Protein AF-A0A8T4BUC0-F1 (afdb_monomer)

Secondary structure (DSSP, 8-state):
-----HHHHHHHHHHHHHS---HHHHHHHHHHHHHHHHHH-HHHHHHHHHHHHHHHH---HHHHHHHHHHHHHHHHHHTTSS------EEE-HHHHHHHTTS-HHHHHHHHHHHHHHHHHSS-TT-EEETTEEEEE-SSTT-EEEEEEETTEEEEEEEESS--HHHHHHHHHHTT--HHHHHHHTSS---EE---

Nearest PDB structures (foldseek):
  8phb-assembly1_A  TM=6.136E-01  e=4.366E-02  Allochromatium vinosum
  8phb-assembly1_B  TM=5.950E-01  e=6.831E-02  Allochromatium vinosum
  8c26-assembly1_A  TM=6.747E-01  e=1.337E-01  Mycobacterium tuberculosis H37Rv
  8phj-assembly1_Y  TM=6.065E-01  e=1.414E-01  Allochromatium vinosum
  6xrw-assembly2_C  TM=5.491E-01  e=4.843E-01  Pseudomonas aeruginosa

Sequence (195 aa):
MGELTYEKALENLNNIINSNYPLTVIKTMLQKISNIFHKEDRNIGNKYNEVLAFAYNTQDTEKIKNKIKYFLVVCDEIKGKLKIKKYNAKVSSIFMNKFLNLDPNDIKKFQEIAKRIHESDIGYGTETIGQFFVSPMGGKDERLVWYKEENTHYFCDLFPHHDKDYREFLRQARKIKRKDYINWCSSEKFALLNL

Mean predicted aligned error: 13.68 Å

Structure (mmCIF, N/CA/C/O backbone):
data_AF-A0A8T4BUC0-F1
#
_entry.id   AF-A0A8T4BUC0-F1
#
loop_
_atom_site.group_PDB
_atom_site.id
_atom_site.type_symbol
_atom_site.label_atom_id
_atom_site.label_alt_id
_atom_site.label_comp_id
_atom_site.label_asym_id
_atom_site.label_entity_id
_atom_site.label_seq_id
_atom_site.pdbx_PDB_ins_code
_atom_site.Cartn_x
_atom_site.Cartn_y
_atom_site.Cartn_z
_atom_site.occupancy
_atom_site.B_iso_or_equiv
_atom_site.auth_seq_id
_atom_site.auth_comp_id
_atom_site.auth_asym_id
_atom_site.auth_atom_id
_atom_site.pdbx_PDB_model_num
ATOM 1 N N . MET A 1 1 ? -22.124 1.946 30.342 1.00 41.62 1 MET A N 1
ATOM 2 C CA . MET A 1 1 ? -21.020 1.500 29.462 1.00 41.62 1 MET A CA 1
ATOM 3 C C . MET A 1 1 ? -20.866 2.552 28.383 1.00 41.62 1 MET A C 1
ATOM 5 O O . MET A 1 1 ? -21.859 2.855 27.742 1.00 41.62 1 MET A O 1
ATOM 9 N N . GLY A 1 2 ? -19.699 3.190 28.267 1.00 52.84 2 GLY A N 1
ATOM 10 C CA . GLY A 1 2 ? -19.495 4.247 27.270 1.00 52.84 2 GLY A CA 1
ATOM 11 C C . GLY A 1 2 ? -19.527 3.672 25.855 1.00 52.84 2 GLY A C 1
ATOM 12 O O . GLY A 1 2 ? -18.940 2.618 25.616 1.00 52.84 2 GLY A O 1
ATOM 13 N N . GLU A 1 3 ? -20.219 4.347 24.942 1.00 66.12 3 GLU A N 1
ATOM 14 C CA . GLU A 1 3 ? -20.284 3.960 23.535 1.00 66.12 3 GLU A CA 1
ATOM 15 C C . GLU A 1 3 ? -18.872 4.004 22.921 1.00 66.12 3 GLU A C 1
ATOM 17 O O . GLU A 1 3 ? -18.084 4.926 23.173 1.00 66.12 3 GLU A O 1
ATOM 22 N N . LEU A 1 4 ? -18.502 2.948 22.196 1.00 78.12 4 LEU A N 1
ATOM 23 C CA . LEU A 1 4 ? -17.184 2.830 21.581 1.00 78.12 4 LEU A CA 1
ATOM 24 C C . LEU A 1 4 ? -17.205 3.626 20.265 1.00 78.12 4 LEU A C 1
ATOM 26 O O . LEU A 1 4 ? -17.927 3.263 19.341 1.00 78.12 4 LEU A O 1
ATOM 30 N N . THR A 1 5 ? -16.462 4.734 20.211 1.00 89.88 5 THR A N 1
ATOM 31 C CA . THR A 1 5 ? -16.444 5.666 19.070 1.00 89.88 5 THR A CA 1
ATOM 32 C C . THR A 1 5 ? -15.441 5.246 17.993 1.00 89.88 5 THR A C 1
ATOM 34 O O . THR A 1 5 ? -14.566 4.409 18.236 1.00 89.88 5 THR A O 1
ATOM 37 N N . TYR A 1 6 ? -15.537 5.858 16.809 1.00 88.31 6 TYR A N 1
ATOM 38 C CA . TYR A 1 6 ? -14.591 5.666 15.707 1.00 88.31 6 TYR A CA 1
ATOM 39 C C . TYR A 1 6 ? -13.144 5.987 16.111 1.00 88.31 6 TYR A C 1
ATOM 41 O O . TYR A 1 6 ? -12.238 5.192 15.870 1.00 88.31 6 TYR A O 1
ATOM 49 N N . GLU A 1 7 ? -12.921 7.087 16.826 1.00 87.88 7 GLU A N 1
ATOM 50 C CA . GLU A 1 7 ? -11.597 7.495 17.306 1.00 87.88 7 GLU A CA 1
ATOM 51 C C . GLU A 1 7 ? -11.004 6.463 18.271 1.00 87.88 7 GLU A C 1
ATOM 53 O O . GLU A 1 7 ? -9.842 6.084 18.134 1.00 87.88 7 GLU A O 1
ATOM 58 N N . LYS A 1 8 ? -11.818 5.932 19.193 1.00 90.12 8 LYS A N 1
ATOM 59 C CA . LYS A 1 8 ? -11.394 4.861 20.108 1.00 90.12 8 LYS A CA 1
ATOM 60 C C . LYS A 1 8 ? -11.099 3.557 19.366 1.00 90.12 8 LYS A C 1
ATOM 62 O O . LYS A 1 8 ? -10.232 2.792 19.782 1.00 90.12 8 LYS A O 1
ATOM 67 N N . ALA A 1 9 ? -11.804 3.275 18.270 1.00 92.56 9 ALA A N 1
ATOM 68 C CA . ALA A 1 9 ? -11.502 2.125 17.421 1.00 92.56 9 ALA A CA 1
ATOM 69 C C . ALA A 1 9 ? -10.139 2.279 16.725 1.00 92.56 9 ALA A C 1
ATOM 71 O O . ALA A 1 9 ? -9.356 1.329 16.720 1.00 92.56 9 ALA A O 1
ATOM 72 N N . LEU A 1 10 ? -9.820 3.469 16.204 1.00 89.44 10 LEU A N 1
ATOM 73 C CA . LEU A 1 10 ? -8.500 3.767 15.632 1.00 89.44 10 LEU A CA 1
ATOM 74 C C . LEU A 1 10 ? -7.383 3.689 16.682 1.00 89.44 10 LEU A C 1
ATOM 76 O O . LEU A 1 10 ? -6.319 3.130 16.415 1.00 89.44 10 LEU A O 1
ATOM 80 N N . GLU A 1 11 ? -7.620 4.195 17.891 1.00 89.88 11 GLU A N 1
ATOM 81 C CA . GLU A 1 11 ? -6.682 4.077 19.012 1.00 89.88 11 GLU A CA 1
ATOM 82 C C . GLU A 1 11 ? -6.414 2.607 19.369 1.00 89.88 11 GLU A C 1
ATOM 84 O O . GLU A 1 11 ? -5.261 2.197 19.493 1.00 89.88 11 GLU A O 1
ATOM 89 N N . ASN A 1 12 ? -7.458 1.773 19.428 1.00 92.12 12 ASN A N 1
ATOM 90 C CA . ASN A 1 12 ? -7.309 0.334 19.651 1.00 92.12 12 ASN A CA 1
ATOM 91 C C . ASN A 1 12 ? -6.455 -0.345 18.572 1.00 92.12 12 ASN A C 1
ATOM 93 O O . ASN A 1 12 ? -5.647 -1.216 18.896 1.00 92.12 12 ASN A O 1
ATOM 97 N N . LEU A 1 13 ? -6.596 0.052 17.304 1.00 93.44 13 LEU A N 1
ATOM 98 C CA . LEU A 1 13 ? -5.746 -0.451 16.222 1.00 93.44 13 LEU A CA 1
ATOM 99 C C . LEU A 1 13 ? -4.280 -0.035 16.397 1.00 93.44 13 LEU A C 1
ATOM 101 O O . LEU A 1 13 ? -3.390 -0.873 16.250 1.00 93.44 13 LEU A O 1
ATOM 105 N N . ASN A 1 14 ? -4.020 1.218 16.773 1.00 86.38 14 ASN A N 1
ATOM 106 C CA . ASN A 1 14 ? -2.668 1.687 17.090 1.00 86.38 14 ASN A CA 1
ATOM 107 C C . ASN A 1 14 ? -2.065 0.945 18.293 1.00 86.38 14 ASN A C 1
ATOM 109 O O . ASN A 1 14 ? -0.895 0.565 18.263 1.00 86.38 14 ASN A O 1
ATOM 113 N N . ASN A 1 15 ? -2.867 0.655 19.318 1.00 91.69 15 ASN A N 1
ATOM 114 C CA . ASN A 1 15 ? -2.433 -0.140 20.466 1.00 91.69 15 ASN A CA 1
ATOM 115 C C . ASN A 1 15 ? -2.047 -1.564 20.053 1.00 91.69 15 ASN A C 1
ATOM 117 O O . ASN A 1 15 ? -1.033 -2.076 20.525 1.00 91.69 15 ASN A O 1
ATOM 121 N N . ILE A 1 16 ? -2.799 -2.189 19.138 1.00 93.75 16 ILE A N 1
ATOM 122 C CA . ILE A 1 16 ? -2.442 -3.501 18.575 1.00 93.75 16 ILE A CA 1
ATOM 123 C C . ILE A 1 16 ? -1.097 -3.437 17.846 1.00 93.75 16 ILE A C 1
ATOM 125 O O . ILE A 1 16 ? -0.268 -4.324 18.036 1.00 93.75 16 ILE A O 1
ATOM 129 N N . ILE A 1 17 ? -0.869 -2.404 17.030 1.00 87.56 17 ILE A N 1
ATOM 130 C CA . ILE A 1 17 ? 0.385 -2.236 16.283 1.00 87.56 17 ILE A CA 1
ATOM 131 C C . ILE A 1 17 ? 1.584 -2.145 17.239 1.00 87.56 17 ILE A C 1
ATOM 133 O O . ILE A 1 17 ? 2.582 -2.844 17.046 1.00 87.56 17 ILE A O 1
ATOM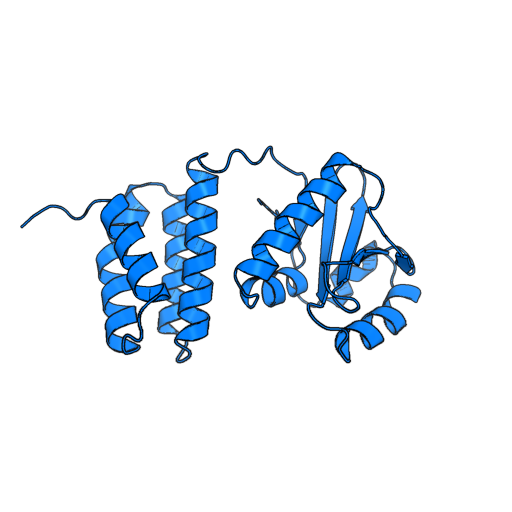 137 N N . ASN A 1 18 ? 1.465 -1.330 18.287 1.00 86.19 18 ASN A N 1
ATOM 138 C CA . ASN A 1 18 ? 2.586 -0.965 19.155 1.00 86.19 18 ASN A CA 1
ATOM 139 C C . ASN A 1 18 ? 2.810 -1.917 20.342 1.00 86.19 18 ASN A C 1
ATOM 141 O O . ASN A 1 18 ? 3.807 -1.786 21.046 1.00 86.19 18 ASN A O 1
ATOM 145 N N . SER A 1 19 ? 1.915 -2.882 20.568 1.00 89.94 19 SER A N 1
ATOM 146 C CA . SER A 1 19 ? 1.984 -3.795 21.718 1.00 89.94 19 SER A CA 1
ATOM 147 C C . SER A 1 19 ? 2.332 -5.226 21.312 1.00 89.94 19 SER A C 1
ATOM 149 O O . SER A 1 19 ? 2.084 -5.660 20.186 1.00 89.94 19 SER A O 1
ATOM 151 N N . ASN A 1 20 ? 2.845 -6.013 22.257 1.00 92.06 20 ASN A N 1
ATOM 152 C CA . ASN A 1 20 ? 3.099 -7.448 22.080 1.00 92.06 20 ASN A CA 1
ATOM 153 C C . ASN A 1 20 ? 1.934 -8.287 22.613 1.00 92.06 20 ASN A C 1
ATOM 155 O O . ASN A 1 20 ? 2.092 -9.113 23.510 1.00 92.06 20 ASN A O 1
ATOM 159 N N . TYR A 1 21 ? 0.737 -8.046 22.078 1.00 92.88 21 TYR A N 1
ATOM 160 C CA . TYR A 1 21 ? -0.433 -8.827 22.460 1.00 92.88 21 TYR A CA 1
ATOM 161 C C . TYR A 1 21 ? -0.381 -10.249 21.883 1.00 92.88 21 TYR A C 1
ATOM 163 O O . TYR A 1 21 ? 0.023 -10.432 20.731 1.00 92.88 21 TYR A O 1
ATOM 171 N N . PRO A 1 22 ? -0.863 -11.259 22.631 1.00 94.62 22 PRO A N 1
ATOM 172 C CA . PRO A 1 22 ? -1.103 -12.587 22.081 1.00 94.62 22 PRO A CA 1
ATOM 173 C C . PRO A 1 22 ? -2.073 -12.540 20.893 1.00 94.62 22 PR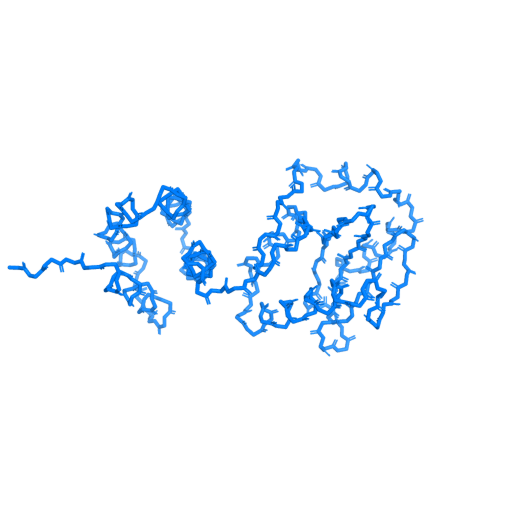O A C 1
ATOM 175 O O . PRO A 1 22 ? -3.015 -11.744 20.878 1.00 94.62 22 PRO A O 1
ATOM 178 N N . LEU A 1 23 ? -1.905 -13.447 19.927 1.00 92.44 23 LEU A N 1
ATOM 179 C CA . LEU A 1 23 ? -2.744 -13.518 18.722 1.00 92.44 23 LEU A CA 1
ATOM 180 C C . LEU A 1 23 ? -4.248 -13.591 19.038 1.00 92.44 23 LEU A C 1
ATOM 182 O O . LEU A 1 23 ? -5.064 -12.960 18.367 1.00 92.44 23 LEU A O 1
ATOM 186 N N . THR A 1 24 ? -4.624 -14.336 20.077 1.00 94.81 24 THR A N 1
ATOM 187 C CA . THR A 1 24 ? -6.014 -14.462 20.543 1.00 94.81 24 THR A CA 1
ATOM 188 C C . THR A 1 24 ? -6.587 -13.128 21.022 1.00 94.81 24 THR A C 1
ATOM 190 O O . THR A 1 24 ? -7.738 -12.800 20.719 1.00 94.81 24 THR A O 1
ATOM 193 N N . VAL A 1 25 ? -5.775 -12.326 21.713 1.00 95.50 25 VAL A N 1
ATOM 194 C CA . VAL A 1 25 ? -6.142 -10.984 22.177 1.00 95.50 25 VAL A CA 1
ATOM 195 C C . VAL A 1 25 ? -6.310 -10.049 20.984 1.00 95.50 25 VAL A C 1
ATOM 197 O O . VAL A 1 25 ? -7.338 -9.383 20.889 1.00 95.50 25 VAL A O 1
ATOM 200 N N . ILE A 1 26 ? -5.377 -10.074 20.026 1.00 94.56 26 ILE A N 1
ATOM 201 C CA . ILE A 1 26 ? -5.461 -9.277 18.792 1.00 94.56 26 ILE A CA 1
ATOM 202 C C . ILE A 1 26 ? -6.762 -9.579 18.037 1.00 94.56 26 ILE A C 1
ATOM 204 O O . ILE A 1 26 ? -7.528 -8.662 17.748 1.00 94.56 26 ILE A O 1
ATOM 208 N N . LYS A 1 27 ? -7.060 -10.860 17.774 1.00 95.00 27 LYS A N 1
ATOM 209 C CA . LYS A 1 27 ? -8.294 -11.282 17.080 1.00 95.00 27 LYS A CA 1
ATOM 210 C C . LYS A 1 27 ? -9.549 -10.804 17.811 1.00 95.00 27 LYS A C 1
ATOM 212 O O . LYS A 1 27 ? -10.465 -10.273 17.189 1.00 95.00 27 LYS A O 1
ATOM 217 N N . THR A 1 28 ? -9.563 -10.926 19.137 1.00 95.75 28 THR A N 1
ATOM 218 C CA . THR A 1 28 ? -10.683 -10.464 19.969 1.00 95.75 28 THR A CA 1
ATOM 219 C C . THR A 1 28 ? -10.868 -8.949 19.883 1.00 95.75 28 THR A C 1
ATOM 221 O O . THR A 1 28 ? -11.995 -8.471 19.768 1.00 95.75 28 THR A O 1
ATOM 224 N N . MET A 1 29 ? -9.777 -8.181 19.933 1.00 95.19 29 MET A N 1
ATOM 225 C CA . MET A 1 29 ? -9.826 -6.722 19.820 1.00 95.19 29 MET A CA 1
ATOM 226 C C . MET A 1 29 ? -10.323 -6.279 18.443 1.00 95.19 29 MET A C 1
ATOM 228 O O . MET A 1 29 ? -11.185 -5.406 18.377 1.00 95.19 29 MET A O 1
ATOM 232 N N . LEU A 1 30 ? -9.850 -6.915 17.366 1.00 95.94 30 LEU A N 1
ATOM 233 C CA . LEU A 1 30 ? -10.321 -6.637 16.008 1.00 95.94 30 LEU A CA 1
ATOM 234 C C . LEU A 1 30 ? -11.825 -6.924 15.866 1.00 95.94 30 LEU A C 1
ATOM 236 O O . LEU A 1 30 ? -12.592 -6.084 15.398 1.00 95.94 30 LEU A O 1
ATOM 240 N N . GLN A 1 31 ? -12.289 -8.075 16.355 1.00 94.75 31 GLN A N 1
ATOM 241 C CA . GLN A 1 31 ? -13.707 -8.418 16.274 1.00 94.75 31 GLN A CA 1
ATOM 242 C C . GLN A 1 31 ? -14.594 -7.412 17.028 1.00 94.75 31 GLN A C 1
ATOM 244 O O . GLN A 1 31 ? -15.653 -7.027 16.533 1.00 94.75 31 GLN A O 1
ATOM 249 N N . LYS A 1 32 ? -14.156 -6.946 18.207 1.00 93.56 32 LYS A N 1
ATOM 250 C CA . LYS A 1 32 ? -14.916 -5.994 19.039 1.00 93.56 32 LYS A CA 1
ATOM 251 C C . LYS A 1 32 ? -15.164 -4.648 18.360 1.00 93.56 32 LYS A C 1
ATOM 253 O O . LYS A 1 32 ? -16.182 -4.021 18.640 1.00 93.56 32 LYS A O 1
ATOM 258 N N . ILE A 1 33 ? -14.259 -4.201 17.491 1.00 93.44 33 ILE A N 1
ATOM 259 C CA . ILE A 1 33 ? -14.346 -2.884 16.841 1.00 93.44 33 ILE A CA 1
ATOM 260 C C . ILE A 1 33 ? -14.910 -2.943 15.413 1.00 93.44 33 ILE A C 1
ATOM 262 O O . ILE A 1 33 ? -15.153 -1.900 14.814 1.00 93.44 33 ILE A O 1
ATOM 266 N N . SER A 1 34 ? -15.186 -4.140 14.882 1.00 92.25 34 SER A N 1
ATOM 267 C CA . SER A 1 34 ? -15.701 -4.356 13.519 1.00 92.25 34 SER A CA 1
ATOM 268 C C . SER A 1 34 ? -16.939 -3.522 13.190 1.00 92.25 34 SER A C 1
ATOM 270 O O . SER A 1 34 ? -16.959 -2.792 12.198 1.00 92.25 34 SER A O 1
ATOM 272 N N . ASN A 1 35 ? -17.946 -3.556 14.065 1.00 89.25 35 ASN A N 1
ATOM 273 C CA . ASN A 1 35 ? -19.214 -2.862 13.839 1.00 89.25 35 ASN A CA 1
ATOM 274 C C . ASN A 1 35 ? -19.069 -1.335 13.741 1.00 89.25 35 ASN A C 1
ATOM 276 O O . ASN A 1 35 ? -19.957 -0.685 13.197 1.00 89.25 35 ASN A O 1
ATOM 280 N N . ILE A 1 36 ? -17.980 -0.759 14.257 1.00 93.00 36 ILE A N 1
ATOM 281 C CA . ILE A 1 36 ? -17.731 0.684 14.190 1.00 93.00 36 ILE A CA 1
ATOM 282 C C . ILE A 1 36 ? -17.335 1.075 12.767 1.00 93.00 36 ILE A C 1
ATOM 284 O O . ILE A 1 36 ? -17.944 1.964 12.179 1.00 93.00 36 ILE A O 1
ATOM 288 N N . PHE A 1 37 ? -16.385 0.353 12.170 1.00 91.12 37 PHE A N 1
ATOM 289 C CA . PHE A 1 37 ? -15.911 0.628 10.812 1.00 91.12 37 PHE A CA 1
ATOM 290 C C . PHE A 1 37 ? -16.994 0.416 9.748 1.00 91.12 37 PHE A C 1
ATOM 292 O O . PHE A 1 37 ? -17.034 1.153 8.767 1.00 91.12 37 PHE A O 1
ATOM 299 N N . HIS A 1 38 ? -17.912 -0.534 9.958 1.00 86.44 38 HIS A N 1
ATOM 300 C CA . HIS A 1 38 ? -19.059 -0.737 9.065 1.00 86.44 38 HIS A CA 1
ATOM 301 C C . HIS A 1 38 ? -20.093 0.387 9.105 1.00 86.44 38 HIS A C 1
ATOM 303 O O . HIS A 1 38 ? -20.762 0.623 8.101 1.00 86.44 38 HIS A O 1
ATOM 309 N N . LYS A 1 39 ? -20.244 1.056 10.253 1.00 87.88 39 LYS A N 1
ATOM 310 C CA . LYS A 1 39 ? -21.178 2.176 10.411 1.00 87.88 39 LYS A CA 1
ATOM 311 C C . LYS A 1 39 ? -20.608 3.491 9.885 1.00 87.88 39 LYS A C 1
ATOM 313 O O . LYS A 1 39 ? -21.382 4.353 9.490 1.00 87.88 39 LYS A O 1
ATOM 318 N N . GLU A 1 40 ? -19.284 3.634 9.884 1.00 84.69 40 GLU A N 1
ATOM 319 C CA . GLU A 1 40 ? -18.615 4.888 9.536 1.00 84.69 40 GLU A CA 1
ATOM 320 C C . GLU A 1 40 ? -18.662 5.210 8.034 1.00 84.69 40 GLU A C 1
ATOM 322 O O . GLU A 1 40 ? -18.979 6.331 7.641 1.00 84.69 40 GLU A O 1
ATOM 327 N N . ASP A 1 41 ? -18.280 4.248 7.194 1.00 86.25 41 ASP A N 1
ATOM 328 C CA . ASP A 1 41 ? -18.255 4.375 5.736 1.00 86.25 41 ASP A CA 1
ATOM 329 C C . ASP A 1 41 ? -18.208 2.975 5.109 1.00 86.25 41 ASP A C 1
ATOM 331 O O . ASP A 1 41 ? -17.507 2.080 5.590 1.00 86.25 41 ASP A O 1
ATOM 335 N N . ARG A 1 42 ? -18.938 2.767 4.007 1.00 80.88 42 ARG A N 1
ATOM 336 C CA . ARG A 1 42 ? -19.038 1.451 3.358 1.00 80.88 42 ARG A CA 1
ATOM 337 C C . ARG A 1 42 ? -17.686 0.937 2.854 1.00 80.88 42 ARG A C 1
ATOM 339 O O . ARG A 1 42 ? -17.415 -0.260 2.956 1.00 80.88 42 ARG A O 1
ATOM 346 N N . ASN A 1 43 ? -16.845 1.810 2.305 1.00 77.62 43 ASN A N 1
ATOM 347 C CA . ASN A 1 43 ? -15.530 1.440 1.787 1.00 77.62 43 ASN A CA 1
ATOM 348 C C . ASN A 1 43 ? -14.559 1.129 2.930 1.00 77.62 43 ASN A C 1
ATOM 350 O O . ASN A 1 43 ? -13.834 0.136 2.846 1.00 77.62 43 ASN A O 1
ATOM 354 N N . ILE A 1 44 ? -14.608 1.903 4.021 1.00 84.62 44 ILE A N 1
ATOM 355 C CA . ILE A 1 44 ? -13.848 1.616 5.249 1.00 84.62 44 ILE A CA 1
ATOM 356 C C . ILE A 1 44 ? -14.257 0.252 5.814 1.00 84.62 44 ILE A C 1
ATOM 358 O O . ILE A 1 44 ? -13.401 -0.597 6.055 1.00 84.62 44 ILE A O 1
ATOM 362 N N . GLY A 1 45 ? -15.558 -0.013 5.948 1.00 87.62 45 GLY A N 1
ATOM 363 C CA . GLY A 1 45 ? -16.063 -1.299 6.427 1.00 87.62 45 GLY A CA 1
ATOM 364 C C . GLY A 1 45 ? -15.609 -2.483 5.565 1.00 87.62 45 GLY A C 1
ATOM 365 O O . GLY A 1 45 ? -15.134 -3.489 6.091 1.00 87.62 45 GLY A O 1
ATOM 366 N N . ASN A 1 46 ? -15.687 -2.363 4.236 1.00 82.25 46 ASN A N 1
ATOM 367 C CA . ASN A 1 46 ? -15.208 -3.406 3.322 1.00 82.25 46 ASN A CA 1
ATOM 368 C C . ASN A 1 46 ? -13.708 -3.677 3.496 1.00 82.25 46 ASN A C 1
ATOM 370 O O . ASN A 1 46 ? -13.289 -4.833 3.544 1.00 82.25 46 ASN A O 1
ATOM 374 N N . LYS A 1 47 ? -12.897 -2.623 3.635 1.00 84.50 47 LYS A N 1
ATOM 375 C CA . LYS A 1 47 ? -11.454 -2.764 3.855 1.00 84.50 47 LYS A CA 1
ATOM 376 C C . LYS A 1 47 ? -11.125 -3.350 5.218 1.00 84.50 47 LYS A C 1
ATOM 378 O O . LYS A 1 47 ? -10.207 -4.160 5.324 1.00 84.50 47 LYS A O 1
ATOM 383 N N . TYR A 1 48 ? -11.915 -3.032 6.235 1.00 93.69 48 TYR A N 1
ATOM 384 C CA . TYR A 1 48 ? -11.770 -3.647 7.544 1.00 93.69 48 TYR A CA 1
ATOM 385 C C . TYR A 1 48 ? -12.069 -5.155 7.521 1.00 93.69 48 TYR A C 1
ATOM 387 O O . TYR A 1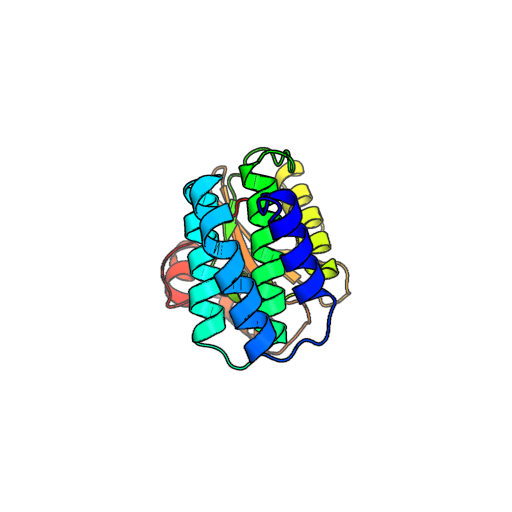 48 ? -11.357 -5.937 8.152 1.00 93.69 48 TYR A O 1
ATOM 395 N N . ASN A 1 49 ? -13.051 -5.595 6.729 1.00 89.88 49 ASN A N 1
ATOM 396 C CA . ASN A 1 49 ? -13.325 -7.022 6.536 1.00 89.88 49 ASN A CA 1
ATOM 397 C C . ASN A 1 49 ? -12.138 -7.780 5.934 1.00 89.88 49 ASN A C 1
ATOM 399 O O . ASN A 1 49 ? -11.883 -8.916 6.328 1.00 89.88 49 ASN A O 1
ATOM 403 N N . GLU A 1 50 ? -11.379 -7.160 5.026 1.00 85.50 50 GLU A N 1
ATOM 404 C CA . GLU A 1 50 ? -10.142 -7.758 4.510 1.00 85.50 50 GLU A CA 1
ATOM 405 C C . GLU A 1 50 ? -9.102 -7.956 5.627 1.00 85.50 50 GLU A C 1
ATOM 407 O O . GLU A 1 50 ? -8.416 -8.979 5.650 1.00 85.50 50 GLU A O 1
ATOM 412 N N . VAL A 1 51 ? -8.992 -7.009 6.572 1.00 88.88 51 VAL A N 1
ATOM 413 C CA . VAL A 1 51 ? -8.111 -7.129 7.750 1.00 88.88 51 VAL A CA 1
ATOM 414 C C . VAL A 1 51 ? -8.567 -8.278 8.647 1.00 88.88 51 VAL A C 1
ATOM 416 O O . VAL A 1 51 ? -7.743 -9.106 9.032 1.00 88.88 51 VAL A O 1
ATOM 419 N N . LEU A 1 52 ? -9.866 -8.355 8.956 1.00 94.50 52 LEU A N 1
ATOM 420 C CA . LEU A 1 52 ? -10.434 -9.425 9.780 1.00 94.50 52 LEU A CA 1
ATOM 421 C C . LEU A 1 52 ? -10.208 -10.796 9.145 1.00 94.50 52 LEU A C 1
ATOM 423 O O . LEU A 1 52 ? -9.630 -11.677 9.781 1.00 94.50 52 LEU A O 1
ATOM 427 N N . ALA A 1 53 ? -10.606 -10.970 7.885 1.00 88.38 53 ALA A N 1
ATOM 428 C CA . ALA A 1 53 ? -10.439 -12.230 7.169 1.00 88.38 53 ALA A CA 1
ATOM 429 C C . ALA A 1 53 ? -8.966 -12.659 7.134 1.00 88.38 53 ALA A C 1
ATOM 431 O O . ALA A 1 53 ? -8.646 -13.818 7.399 1.00 88.38 53 ALA A O 1
ATOM 432 N N . PHE A 1 54 ? -8.052 -11.719 6.874 1.00 87.25 54 PHE A N 1
ATOM 433 C CA . PHE A 1 54 ? -6.620 -11.991 6.914 1.00 87.25 54 PHE A CA 1
ATOM 434 C C . PHE A 1 54 ? -6.157 -12.426 8.309 1.00 87.25 54 PHE A C 1
ATOM 436 O O . PHE A 1 54 ? -5.470 -13.439 8.438 1.00 87.25 54 PHE A O 1
ATOM 443 N N . ALA A 1 55 ? -6.569 -11.708 9.357 1.00 91.88 55 ALA A N 1
ATOM 444 C CA . ALA A 1 55 ? -6.193 -12.009 10.731 1.00 91.88 55 ALA A CA 1
ATOM 445 C C . ALA A 1 55 ? -6.641 -13.412 11.161 1.00 91.88 55 ALA A C 1
ATOM 447 O O . ALA A 1 55 ? -5.862 -14.133 11.781 1.00 91.88 55 ALA A O 1
ATOM 448 N N . TYR A 1 56 ? -7.858 -13.835 10.810 1.00 91.69 56 TYR A N 1
ATOM 449 C CA . TYR A 1 56 ? -8.355 -15.169 11.159 1.00 91.69 56 TYR A CA 1
ATOM 450 C C . TYR A 1 56 ? -7.626 -16.301 10.425 1.00 91.69 56 TYR A C 1
ATOM 452 O O . TYR A 1 56 ? -7.432 -17.358 11.026 1.00 91.69 56 TYR A O 1
ATOM 460 N N . ASN A 1 57 ? -7.152 -16.053 9.201 1.00 88.44 57 ASN A N 1
ATOM 461 C CA . ASN A 1 57 ? -6.454 -17.040 8.372 1.00 88.44 57 ASN A CA 1
ATOM 462 C C . ASN A 1 57 ? -4.935 -17.105 8.598 1.00 88.44 57 ASN A C 1
ATOM 464 O O . ASN A 1 57 ? -4.287 -18.031 8.115 1.00 88.44 57 ASN A O 1
ATOM 468 N N . THR A 1 58 ? -4.351 -16.151 9.325 1.00 86.50 58 THR A N 1
ATOM 469 C CA . THR A 1 58 ? -2.910 -16.120 9.613 1.00 86.50 58 THR A CA 1
ATOM 470 C C . THR A 1 58 ? -2.597 -16.447 11.077 1.00 86.50 58 THR A C 1
ATOM 472 O O . THR A 1 58 ? -3.418 -16.257 11.983 1.00 86.50 58 THR A O 1
ATOM 475 N N . GLN A 1 59 ? -1.378 -16.945 11.299 1.00 90.25 59 GLN A N 1
ATOM 476 C CA . GLN A 1 59 ? -0.773 -17.158 12.622 1.00 90.25 59 GLN A CA 1
ATOM 477 C C . GLN A 1 59 ? 0.335 -16.135 12.927 1.00 90.25 59 GLN A C 1
ATOM 479 O O . GLN A 1 59 ? 0.859 -16.098 14.036 1.00 90.25 59 GLN A O 1
ATOM 484 N N . ASP A 1 60 ? 0.686 -15.298 11.949 1.00 85.06 60 ASP A N 1
ATOM 485 C CA . ASP A 1 60 ? 1.772 -14.324 12.035 1.00 85.06 60 ASP A CA 1
ATOM 486 C C . ASP A 1 60 ? 1.234 -12.972 12.523 1.00 85.06 60 ASP A 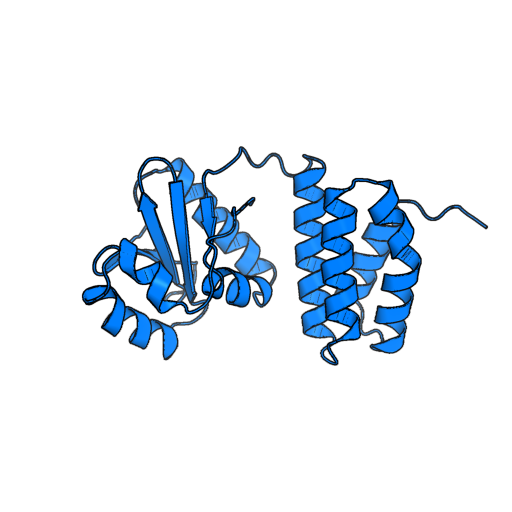C 1
ATOM 488 O O . ASP A 1 60 ? 0.517 -12.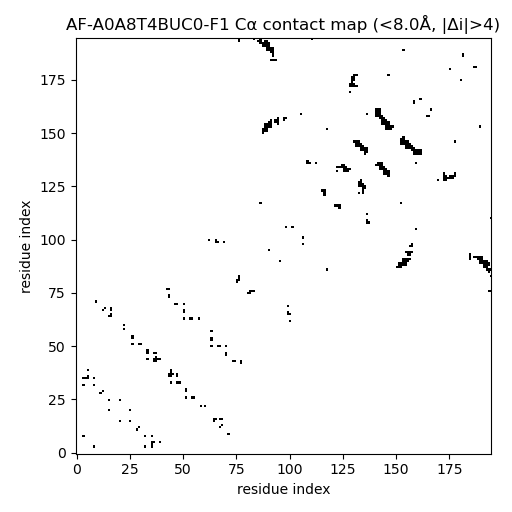268 11.804 1.00 85.06 60 ASP A O 1
ATOM 492 N N . THR A 1 61 ? 1.561 -12.623 13.767 1.00 88.88 61 THR A N 1
ATOM 493 C CA . THR A 1 61 ? 1.115 -11.383 14.412 1.00 88.88 61 THR A CA 1
ATOM 494 C C . THR A 1 61 ? 1.687 -10.137 13.745 1.00 88.88 61 THR A C 1
ATOM 496 O O . THR A 1 61 ? 0.978 -9.134 13.657 1.00 88.88 61 THR A O 1
ATOM 499 N N . GLU A 1 62 ? 2.914 -10.183 13.227 1.00 82.75 62 GLU A N 1
ATOM 500 C CA . GLU A 1 62 ? 3.545 -9.021 12.597 1.00 82.75 62 GLU A CA 1
ATOM 501 C C . GLU A 1 62 ? 2.885 -8.708 11.252 1.00 82.75 62 GLU A C 1
ATOM 503 O O . GLU A 1 62 ? 2.559 -7.555 10.959 1.00 82.75 62 GLU A O 1
ATOM 508 N N . LYS A 1 63 ? 2.533 -9.741 10.478 1.00 81.19 63 LYS A N 1
ATOM 509 C CA . LYS A 1 63 ? 1.740 -9.556 9.251 1.00 81.19 63 LYS A CA 1
ATOM 510 C C . LYS A 1 63 ? 0.361 -8.963 9.524 1.00 81.19 63 LYS A C 1
ATOM 512 O O . LYS A 1 63 ? -0.114 -8.143 8.738 1.00 81.19 63 LYS A O 1
ATOM 517 N N . ILE A 1 64 ? -0.286 -9.335 10.632 1.00 86.56 64 ILE A N 1
ATOM 518 C CA . ILE A 1 64 ? -1.558 -8.714 11.036 1.00 86.56 64 ILE A CA 1
ATOM 519 C C . ILE A 1 64 ? -1.346 -7.231 11.335 1.00 86.56 64 ILE A C 1
ATOM 521 O O . ILE A 1 64 ? -2.100 -6.400 10.831 1.00 86.56 64 ILE A O 1
ATOM 525 N N . LYS A 1 65 ? -0.310 -6.882 12.107 1.00 84.88 65 LYS A N 1
ATOM 526 C CA . LYS A 1 65 ? 0.016 -5.483 12.415 1.00 84.88 65 LYS A CA 1
ATOM 527 C C . LYS A 1 65 ? 0.261 -4.673 11.147 1.00 84.88 65 LYS A C 1
ATOM 529 O O . LYS A 1 65 ? -0.273 -3.575 11.029 1.00 84.88 65 LYS A O 1
ATOM 534 N N . ASN A 1 66 ? 0.982 -5.219 10.173 1.00 75.38 66 ASN A N 1
ATOM 535 C CA . ASN A 1 66 ? 1.206 -4.548 8.891 1.00 75.38 66 ASN A CA 1
ATOM 536 C C . ASN A 1 66 ? -0.094 -4.356 8.097 1.00 75.38 66 ASN A C 1
ATOM 538 O O . ASN A 1 66 ? -0.346 -3.268 7.576 1.00 75.38 66 ASN A O 1
ATOM 542 N N . LYS A 1 67 ? -0.987 -5.353 8.097 1.00 82.00 67 LYS A N 1
ATOM 543 C CA . LYS A 1 67 ? -2.315 -5.226 7.482 1.00 82.00 67 LYS A CA 1
ATOM 544 C C . LYS A 1 67 ? -3.171 -4.144 8.161 1.00 82.00 67 LYS A C 1
ATOM 546 O O . LYS A 1 67 ? -3.875 -3.410 7.470 1.00 82.00 67 LYS A O 1
ATOM 551 N N . ILE A 1 68 ? -3.077 -4.007 9.487 1.00 84.06 68 ILE A N 1
ATOM 552 C CA . ILE A 1 68 ? -3.738 -2.937 10.253 1.00 84.06 68 ILE A CA 1
ATOM 553 C C . ILE A 1 68 ? -3.139 -1.565 9.917 1.00 84.06 68 ILE A C 1
ATOM 555 O O . ILE A 1 68 ? -3.895 -0.631 9.666 1.00 84.06 68 ILE A O 1
ATOM 559 N N . LYS A 1 69 ? -1.805 -1.434 9.867 1.00 78.31 69 LYS A N 1
ATOM 560 C CA . LYS A 1 69 ? -1.129 -0.181 9.479 1.00 78.31 69 LYS A CA 1
ATOM 561 C C . LYS A 1 69 ? -1.624 0.305 8.115 1.00 78.31 69 LYS A C 1
ATOM 563 O O . LYS A 1 69 ? -1.987 1.468 7.981 1.00 78.31 69 LYS A O 1
ATOM 568 N N . TYR A 1 70 ? -1.710 -0.595 7.134 1.00 72.81 70 TYR A N 1
ATOM 569 C CA . TYR A 1 70 ? -2.244 -0.268 5.810 1.00 72.81 70 TYR A CA 1
ATOM 570 C C . TYR A 1 70 ? -3.701 0.208 5.869 1.00 72.81 70 TYR A C 1
ATOM 572 O O . TYR A 1 70 ? -4.059 1.204 5.247 1.00 72.81 70 TYR A O 1
ATOM 580 N N . PHE A 1 71 ? -4.541 -0.467 6.652 1.00 81.56 71 PHE A N 1
ATOM 581 C CA . PHE A 1 71 ? -5.930 -0.056 6.835 1.00 81.56 71 PHE A CA 1
ATOM 582 C C . PHE A 1 71 ? -6.061 1.364 7.410 1.00 81.56 71 PHE A C 1
ATOM 584 O O . PHE A 1 71 ? -6.909 2.121 6.946 1.00 81.56 71 PHE A O 1
ATOM 591 N N . LEU A 1 72 ? -5.206 1.755 8.363 1.00 76.69 72 LEU A N 1
ATOM 592 C CA . LEU A 1 72 ? -5.213 3.115 8.917 1.00 76.69 72 LEU A CA 1
ATOM 593 C C . LEU A 1 72 ? -4.915 4.180 7.851 1.00 76.69 72 LEU A C 1
ATOM 595 O O . LEU A 1 72 ? -5.593 5.203 7.818 1.00 76.69 72 LEU A O 1
ATOM 599 N N . VAL A 1 73 ? -3.977 3.910 6.937 1.00 68.12 73 VAL A N 1
ATOM 600 C CA . VAL A 1 73 ? -3.687 4.805 5.801 1.00 68.12 73 VAL A CA 1
ATOM 601 C C . VAL A 1 73 ? -4.919 4.966 4.904 1.00 68.12 73 VAL A C 1
ATOM 603 O O . VAL A 1 73 ? -5.299 6.086 4.572 1.00 68.12 73 VAL A O 1
ATOM 606 N N . VAL A 1 74 ? -5.598 3.861 4.579 1.00 70.62 74 VAL A N 1
ATOM 607 C CA . VAL A 1 74 ? -6.826 3.877 3.763 1.00 70.62 74 VAL A CA 1
ATOM 608 C C . VAL A 1 74 ? -7.955 4.664 4.444 1.00 70.62 74 VAL A C 1
ATOM 610 O O . VAL A 1 74 ? -8.707 5.377 3.782 1.00 70.62 74 VAL A O 1
ATOM 613 N N . CYS A 1 75 ? -8.079 4.577 5.770 1.00 72.50 75 CYS A N 1
ATOM 614 C CA . CYS A 1 75 ? -9.043 5.377 6.528 1.00 72.50 75 CYS A CA 1
ATOM 615 C C . CYS A 1 75 ? -8.780 6.883 6.407 1.00 72.50 75 CYS A C 1
ATOM 617 O O . CYS A 1 75 ? -9.721 7.653 6.198 1.00 72.50 75 CYS A O 1
ATOM 619 N N . ASP A 1 76 ? -7.519 7.303 6.539 1.00 67.38 76 ASP A N 1
ATOM 620 C CA . ASP A 1 76 ? -7.127 8.710 6.426 1.00 67.38 76 ASP A CA 1
ATOM 621 C C . ASP A 1 76 ? -7.353 9.261 5.008 1.00 67.38 76 ASP A C 1
ATOM 623 O O . ASP A 1 76 ? -7.753 10.421 4.853 1.00 67.38 76 ASP A O 1
ATOM 627 N N . GLU A 1 77 ? -7.167 8.423 3.985 1.00 59.00 77 GLU A N 1
ATOM 628 C CA . GLU A 1 77 ? -7.471 8.731 2.584 1.00 59.00 77 GLU A CA 1
ATOM 629 C C . GLU A 1 77 ? -8.979 8.914 2.354 1.00 59.00 77 GLU A C 1
ATOM 631 O O . GLU A 1 77 ? -9.415 9.969 1.888 1.00 59.00 77 GLU A O 1
ATOM 636 N N . ILE A 1 78 ? -9.804 7.932 2.746 1.00 67.75 78 ILE A N 1
ATOM 637 C CA . ILE A 1 78 ? -11.264 7.977 2.545 1.00 67.75 78 ILE A CA 1
ATOM 638 C C . ILE A 1 78 ? -11.888 9.168 3.283 1.00 67.75 78 ILE A C 1
ATOM 640 O O . ILE A 1 78 ? -12.805 9.811 2.771 1.00 67.75 78 ILE A O 1
ATOM 644 N N . LYS A 1 79 ? -11.380 9.506 4.474 1.00 67.69 79 LYS A N 1
ATOM 645 C CA . LYS A 1 79 ? -11.851 10.665 5.251 1.00 67.69 79 LYS A CA 1
ATOM 646 C C . LYS A 1 79 ? -11.300 12.001 4.748 1.00 67.69 79 LYS A C 1
ATOM 648 O O . LYS A 1 79 ? -11.595 13.034 5.347 1.00 67.69 79 LYS A O 1
ATOM 653 N N . GLY A 1 80 ? -10.503 12.003 3.678 1.00 53.25 80 GLY A N 1
ATOM 654 C CA . GLY A 1 80 ? -9.913 13.207 3.093 1.00 53.25 80 GLY A CA 1
ATOM 655 C C . GLY A 1 80 ? -8.947 13.941 4.029 1.00 53.25 80 GLY A C 1
ATOM 656 O O . GLY A 1 80 ? -8.633 15.108 3.782 1.00 53.25 80 GLY A O 1
ATOM 657 N N . LYS A 1 81 ? -8.491 13.284 5.108 1.00 45.00 81 LYS A N 1
ATOM 658 C CA . LYS A 1 81 ? -7.469 13.805 6.030 1.00 45.00 81 LYS A CA 1
ATOM 659 C C . LYS A 1 81 ? -6.091 13.737 5.377 1.00 45.00 81 LYS A C 1
ATOM 661 O O . LYS A 1 81 ? -5.292 14.659 5.527 1.00 45.00 81 LYS A O 1
ATOM 666 N N . LEU A 1 82 ? -5.868 12.718 4.552 1.00 35.09 82 LEU A N 1
ATOM 667 C CA . LEU A 1 82 ? -4.882 12.747 3.483 1.00 35.09 82 LEU A CA 1
ATOM 668 C C . LEU A 1 82 ? -5.531 13.405 2.256 1.00 35.09 82 LEU A C 1
ATOM 670 O O . LEU A 1 82 ? -6.268 12.774 1.504 1.00 35.09 82 LEU A O 1
ATOM 674 N N . LYS A 1 83 ? -5.270 14.702 2.038 1.00 35.56 83 LYS A N 1
ATOM 675 C CA . LYS A 1 83 ? -5.562 15.354 0.748 1.00 35.56 83 LYS A CA 1
ATOM 676 C C . LYS A 1 83 ? -4.529 14.910 -0.273 1.00 35.56 83 LYS A C 1
ATOM 678 O O . LYS A 1 83 ? -3.645 15.680 -0.651 1.00 35.56 83 LYS A O 1
ATOM 683 N N . ILE A 1 84 ? -4.636 13.673 -0.722 1.00 43.34 84 ILE A N 1
ATOM 684 C CA . ILE A 1 84 ? -3.838 13.223 -1.843 1.00 43.34 84 ILE A CA 1
ATOM 685 C C . ILE A 1 84 ? -4.684 13.450 -3.083 1.00 43.34 84 ILE A C 1
ATOM 687 O O . ILE A 1 84 ? -5.719 12.826 -3.310 1.00 43.34 84 ILE A O 1
ATOM 691 N N . LYS A 1 85 ? -4.313 14.491 -3.836 1.00 40.47 85 LYS A N 1
ATOM 692 C CA . LYS A 1 85 ? -4.904 14.756 -5.146 1.00 40.47 85 LYS A CA 1
ATOM 693 C C . LYS A 1 85 ? -4.804 13.455 -5.938 1.00 40.47 85 LYS A C 1
ATOM 695 O O . LYS A 1 85 ? -3.693 12.981 -6.118 1.00 40.47 85 LYS A O 1
ATOM 700 N N . LYS A 1 86 ? -5.949 12.911 -6.370 1.00 45.12 86 LYS A N 1
ATOM 701 C CA . LYS A 1 86 ? -6.092 11.739 -7.251 1.00 45.12 86 LYS A CA 1
ATOM 702 C C . LYS A 1 86 ? -4.910 11.622 -8.217 1.00 45.12 86 LYS A C 1
ATOM 704 O O . LYS A 1 86 ? -4.914 12.247 -9.277 1.00 45.12 86 LYS A O 1
ATOM 709 N N . TYR A 1 87 ? -3.909 10.830 -7.860 1.00 55.41 87 TYR A N 1
ATOM 710 C CA . TYR A 1 87 ? -2.880 10.439 -8.802 1.00 55.41 87 TYR A CA 1
ATOM 711 C C . TYR A 1 87 ? -3.514 9.370 -9.688 1.00 55.41 87 TYR A C 1
ATOM 713 O O . TYR A 1 87 ? -4.039 8.382 -9.178 1.00 55.41 87 TYR A O 1
ATOM 721 N N . ASN A 1 88 ? -3.503 9.548 -11.011 1.00 59.72 88 ASN A N 1
ATOM 722 C CA . ASN A 1 88 ? -3.790 8.443 -11.927 1.00 59.72 88 ASN A CA 1
ATOM 723 C C . ASN A 1 88 ? -2.609 7.470 -11.846 1.00 59.72 88 ASN A C 1
ATOM 725 O O . ASN A 1 88 ? -1.702 7.487 -12.677 1.00 59.72 88 ASN A O 1
ATOM 729 N N . ALA A 1 89 ? -2.582 6.682 -10.780 1.00 67.62 89 ALA A N 1
ATOM 730 C CA . ALA A 1 89 ? -1.556 5.712 -10.484 1.00 67.62 89 ALA A CA 1
ATOM 731 C C . ALA A 1 89 ? -2.196 4.334 -10.340 1.00 67.62 89 ALA A C 1
ATOM 733 O O . ALA A 1 89 ? -3.298 4.181 -9.811 1.00 67.62 89 ALA A O 1
ATOM 734 N N . LYS A 1 90 ? -1.503 3.312 -10.826 1.00 71.25 90 LYS A N 1
ATOM 735 C CA . LYS A 1 90 ? -1.904 1.918 -10.708 1.00 71.25 90 LYS A CA 1
ATOM 736 C C . LYS A 1 90 ? -0.727 1.080 -10.233 1.00 71.25 90 LYS A C 1
ATOM 738 O O . LYS A 1 90 ? 0.402 1.341 -10.633 1.00 71.25 90 LYS A O 1
ATOM 743 N N . VAL A 1 91 ? -0.986 0.065 -9.418 1.00 68.38 91 VAL A N 1
ATOM 744 C CA . VAL A 1 91 ? 0.032 -0.859 -8.892 1.00 68.38 91 VAL A CA 1
ATOM 745 C C . VAL A 1 91 ? -0.230 -2.286 -9.319 1.00 68.38 91 VAL A C 1
ATOM 747 O O . VAL A 1 91 ? -1.377 -2.727 -9.330 1.00 68.38 91 VAL A O 1
ATOM 750 N N . SER A 1 92 ? 0.833 -3.015 -9.648 1.00 69.00 92 SER A N 1
ATOM 751 C CA . SER A 1 92 ? 0.745 -4.455 -9.877 1.00 69.00 92 SER A CA 1
ATOM 752 C C . SER A 1 92 ? 0.459 -5.203 -8.565 1.00 69.00 92 SER A C 1
ATOM 754 O O . SER A 1 92 ? 0.706 -4.708 -7.462 1.00 69.00 92 SER A O 1
ATOM 756 N N . SER A 1 93 ? -0.023 -6.437 -8.677 1.00 61.94 93 SER A N 1
ATOM 757 C CA . SER A 1 93 ? -0.190 -7.352 -7.544 1.00 61.94 93 SER A CA 1
ATOM 758 C C . SER A 1 93 ? 1.137 -7.683 -6.848 1.00 61.94 93 SER A C 1
ATOM 760 O O . SER A 1 93 ? 1.180 -7.753 -5.621 1.00 61.94 93 SER A O 1
ATOM 762 N N . ILE A 1 94 ? 2.230 -7.840 -7.606 1.00 71.88 94 ILE A N 1
ATOM 763 C CA . ILE A 1 94 ? 3.577 -8.085 -7.063 1.00 71.88 94 ILE A CA 1
ATOM 764 C C . ILE A 1 94 ? 4.032 -6.887 -6.237 1.00 71.88 94 ILE A C 1
ATOM 766 O O . ILE A 1 94 ? 4.435 -7.056 -5.084 1.00 71.88 94 ILE A O 1
ATOM 770 N N . PHE A 1 95 ? 3.888 -5.683 -6.796 1.00 80.12 95 PHE A N 1
ATOM 771 C CA . PHE A 1 95 ? 4.166 -4.445 -6.085 1.00 80.12 95 PHE A CA 1
ATOM 772 C C . PHE A 1 95 ? 3.365 -4.399 -4.787 1.00 80.12 95 PHE A C 1
ATOM 774 O O . PHE A 1 95 ? 3.938 -4.196 -3.723 1.00 80.12 95 PHE A O 1
ATOM 781 N N . MET A 1 96 ? 2.054 -4.643 -4.858 1.00 69.81 96 MET A N 1
ATOM 782 C CA . MET A 1 96 ? 1.175 -4.561 -3.696 1.00 69.81 96 MET A CA 1
ATOM 783 C C . MET A 1 96 ? 1.566 -5.566 -2.608 1.00 69.81 96 MET A C 1
ATOM 785 O O . MET A 1 96 ? 1.596 -5.224 -1.428 1.00 69.81 96 MET A O 1
ATOM 789 N N . ASN A 1 97 ? 1.928 -6.790 -2.992 1.00 69.25 97 ASN A N 1
ATOM 790 C CA . ASN A 1 97 ? 2.395 -7.804 -2.053 1.00 69.25 97 ASN A CA 1
ATOM 791 C C . ASN A 1 97 ? 3.682 -7.378 -1.343 1.00 69.25 97 ASN A C 1
ATOM 793 O O . ASN A 1 97 ? 3.792 -7.564 -0.134 1.00 69.25 97 ASN A O 1
ATOM 797 N N . LYS A 1 98 ? 4.643 -6.782 -2.053 1.00 77.00 98 LYS A N 1
ATOM 798 C CA . LYS A 1 98 ? 5.880 -6.284 -1.432 1.00 77.00 98 LYS A CA 1
ATOM 799 C C . LYS A 1 98 ? 5.625 -5.045 -0.580 1.00 77.00 98 LYS A C 1
ATOM 801 O O . LYS A 1 98 ? 6.082 -4.984 0.555 1.00 77.00 98 LYS A O 1
ATOM 806 N N . PHE A 1 99 ? 4.819 -4.117 -1.085 1.00 76.75 99 PHE A N 1
ATOM 807 C CA . PHE A 1 99 ? 4.424 -2.892 -0.398 1.00 76.75 99 PHE A CA 1
ATOM 808 C C . PHE A 1 99 ? 3.751 -3.169 0.953 1.00 76.75 99 PHE A C 1
ATOM 810 O O . PHE A 1 99 ? 4.089 -2.542 1.952 1.00 76.75 99 PHE A O 1
ATOM 817 N N . LEU A 1 100 ? 2.861 -4.166 1.017 1.00 67.44 100 LEU A N 1
ATOM 818 C CA . LEU A 1 100 ? 2.194 -4.585 2.257 1.00 67.44 100 LEU A CA 1
ATOM 819 C C . LEU A 1 100 ? 3.142 -5.163 3.320 1.00 67.44 100 LEU A C 1
ATOM 821 O O . LEU A 1 100 ? 2.747 -5.276 4.481 1.00 67.44 100 LEU A O 1
ATOM 825 N N . ASN A 1 101 ? 4.357 -5.555 2.934 1.00 72.69 101 ASN A N 1
ATOM 826 C CA . ASN A 1 101 ? 5.369 -6.100 3.836 1.00 72.69 101 ASN A CA 1
ATOM 827 C C . ASN A 1 101 ? 6.487 -5.095 4.165 1.00 72.69 101 ASN A C 1
ATOM 829 O O . ASN A 1 101 ? 7.400 -5.455 4.904 1.00 72.69 101 ASN A O 1
ATOM 833 N N . LEU A 1 102 ? 6.427 -3.863 3.647 1.00 72.31 102 LEU A N 1
ATOM 834 C CA . LEU A 1 102 ? 7.389 -2.817 3.991 1.00 72.31 102 LEU A CA 1
ATOM 835 C C . LEU A 1 102 ? 7.207 -2.320 5.421 1.00 72.31 102 LEU A C 1
ATOM 837 O O . LEU A 1 102 ? 6.096 -2.288 5.963 1.00 72.31 102 LEU A O 1
ATOM 841 N N . ASP A 1 103 ? 8.301 -1.841 6.006 1.00 73.25 103 ASP A N 1
ATOM 842 C CA . ASP A 1 103 ? 8.212 -1.054 7.222 1.00 73.25 103 ASP A CA 1
ATOM 843 C C . ASP A 1 103 ? 7.620 0.348 6.947 1.00 73.25 103 ASP A C 1
ATOM 845 O O . ASP A 1 103 ? 7.630 0.849 5.817 1.00 73.25 103 ASP A O 1
ATOM 849 N N . PRO A 1 104 ? 7.088 1.024 7.981 1.00 69.69 104 PRO A N 1
ATOM 850 C CA . PRO A 1 104 ? 6.445 2.325 7.817 1.00 69.69 104 PRO A CA 1
ATOM 851 C C . PRO A 1 104 ? 7.336 3.434 7.249 1.00 69.69 104 PRO A C 1
ATOM 853 O O . 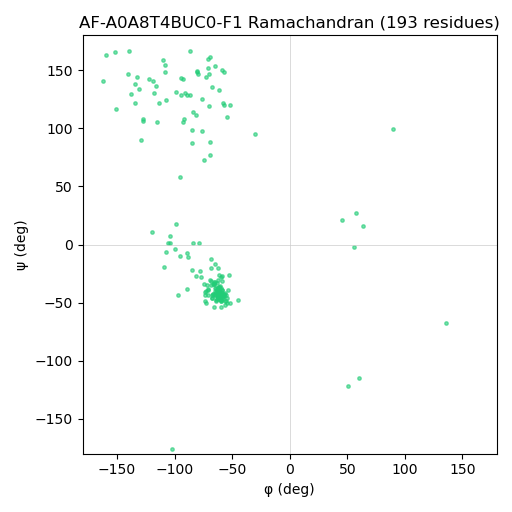PRO A 1 104 ? 6.813 4.367 6.639 1.00 69.69 104 PRO A O 1
ATOM 856 N N . ASN A 1 105 ? 8.652 3.384 7.468 1.00 73.19 105 ASN A N 1
ATOM 857 C CA . ASN A 1 105 ? 9.553 4.401 6.932 1.00 73.19 105 ASN A CA 1
ATOM 858 C C . ASN A 1 105 ? 9.729 4.204 5.427 1.00 73.19 105 ASN A C 1
ATOM 860 O O . ASN A 1 105 ? 9.670 5.181 4.683 1.00 73.19 105 ASN A O 1
ATOM 864 N N . ASP A 1 106 ? 9.848 2.961 4.969 1.00 75.12 106 ASP A N 1
ATOM 865 C CA . ASP A 1 106 ? 9.918 2.640 3.543 1.00 75.12 106 ASP A CA 1
ATOM 866 C C . ASP A 1 106 ? 8.610 2.950 2.803 1.00 75.12 106 ASP A C 1
ATOM 868 O O . ASP A 1 106 ? 8.639 3.442 1.672 1.00 75.12 106 ASP A O 1
ATOM 872 N N . ILE A 1 107 ? 7.459 2.781 3.465 1.00 73.31 107 ILE A N 1
ATOM 873 C CA . ILE A 1 107 ? 6.165 3.245 2.940 1.00 73.31 107 ILE A CA 1
ATOM 874 C C . ILE A 1 107 ? 6.175 4.765 2.720 1.00 73.31 107 ILE A C 1
ATOM 876 O O . ILE A 1 107 ? 5.785 5.233 1.649 1.00 73.31 107 I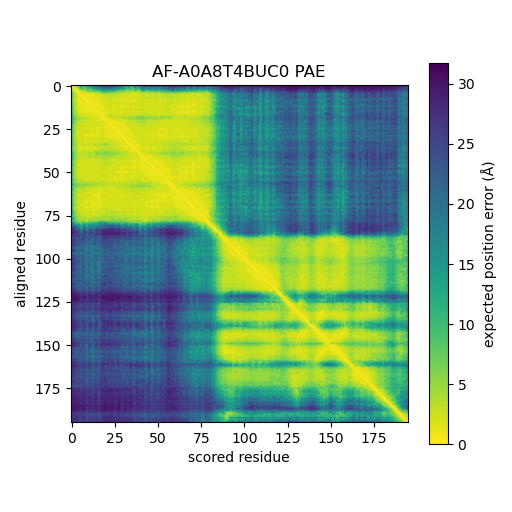LE A O 1
ATOM 880 N N . LYS A 1 108 ? 6.647 5.544 3.703 1.00 71.94 108 LYS A N 1
ATOM 881 C CA . LYS A 1 108 ? 6.737 7.010 3.580 1.00 71.94 108 LYS A CA 1
ATOM 882 C C . LYS A 1 108 ? 7.685 7.427 2.457 1.00 71.94 108 LYS A C 1
ATOM 884 O O . LYS A 1 108 ? 7.321 8.271 1.642 1.00 71.94 108 LYS A O 1
ATOM 889 N N . LYS A 1 109 ? 8.862 6.798 2.361 1.00 77.12 109 LYS A N 1
ATOM 890 C CA . LYS A 1 109 ? 9.812 7.038 1.260 1.00 77.12 109 LYS A CA 1
ATOM 891 C C . LYS A 1 109 ? 9.170 6.760 -0.099 1.00 77.12 109 LYS A C 1
ATOM 893 O O . LYS A 1 109 ? 9.273 7.582 -1.008 1.00 77.12 109 LYS A O 1
ATOM 898 N N . PHE A 1 110 ? 8.470 5.630 -0.238 1.00 81.06 110 PHE A N 1
ATOM 899 C CA . PHE A 1 110 ? 7.737 5.306 -1.461 1.00 81.06 110 PHE A CA 1
ATOM 900 C C . PHE A 1 110 ? 6.729 6.400 -1.816 1.00 81.06 110 PHE A C 1
ATOM 902 O O . PHE A 1 110 ? 6.714 6.863 -2.954 1.00 81.06 110 PHE A O 1
ATOM 909 N N . GLN A 1 111 ? 5.914 6.835 -0.853 1.00 76.50 111 GLN A N 1
ATOM 910 C CA . GLN A 1 111 ? 4.907 7.874 -1.068 1.00 76.50 111 GLN A CA 1
ATOM 911 C C . GLN A 1 111 ? 5.531 9.184 -1.560 1.00 76.50 111 GLN A C 1
ATOM 913 O O . GLN A 1 111 ? 5.024 9.795 -2.503 1.00 76.50 111 GLN A O 1
ATOM 918 N N . GLU A 1 112 ? 6.655 9.596 -0.973 1.00 77.81 112 GLU A N 1
ATOM 919 C CA . GLU A 1 112 ? 7.388 10.785 -1.409 1.00 77.81 112 GLU A CA 1
ATOM 920 C C . GLU A 1 112 ? 7.903 10.653 -2.845 1.00 77.81 112 GLU A C 1
ATOM 922 O O . GLU A 1 112 ? 7.817 11.600 -3.627 1.00 77.81 112 GLU A O 1
ATOM 927 N N . ILE A 1 113 ? 8.406 9.478 -3.218 1.00 79.44 113 ILE A N 1
ATOM 928 C CA . ILE A 1 113 ? 8.950 9.230 -4.556 1.00 79.44 113 ILE A CA 1
ATOM 929 C C . ILE A 1 113 ? 7.843 9.124 -5.595 1.00 79.44 113 ILE A C 1
ATOM 931 O O . ILE A 1 113 ? 7.955 9.728 -6.657 1.00 79.44 113 ILE A O 1
ATOM 935 N N . ALA A 1 114 ? 6.758 8.415 -5.292 1.00 79.12 114 ALA A N 1
ATOM 936 C CA . ALA A 1 114 ? 5.593 8.320 -6.161 1.00 79.12 114 ALA A CA 1
ATOM 937 C C . ALA A 1 114 ? 4.974 9.702 -6.412 1.00 79.12 114 ALA A C 1
ATOM 939 O O . ALA A 1 114 ? 4.646 10.033 -7.552 1.00 79.12 114 ALA A O 1
ATOM 940 N N . LYS A 1 115 ? 4.903 10.544 -5.371 1.00 77.06 115 LYS A N 1
ATOM 941 C CA . LYS A 1 115 ? 4.507 11.948 -5.496 1.00 77.06 115 LYS A CA 1
ATOM 942 C C . LYS A 1 115 ? 5.452 12.717 -6.419 1.00 77.06 115 LYS A C 1
ATOM 944 O O . LYS A 1 115 ? 4.979 13.378 -7.336 1.00 77.06 115 LYS A O 1
ATOM 949 N N . ARG A 1 116 ? 6.771 12.604 -6.225 1.00 74.56 116 ARG A N 1
ATOM 950 C CA . ARG A 1 116 ? 7.758 13.278 -7.086 1.00 74.56 116 ARG A CA 1
ATOM 951 C C . ARG A 1 116 ? 7.652 12.834 -8.539 1.00 74.56 116 ARG A C 1
ATOM 953 O O . ARG A 1 116 ? 7.636 13.693 -9.404 1.00 74.56 116 ARG A O 1
ATOM 960 N N . ILE A 1 117 ? 7.536 11.529 -8.798 1.00 79.00 117 ILE A N 1
ATOM 961 C CA . ILE A 1 117 ? 7.342 10.965 -10.144 1.00 79.00 117 ILE A CA 1
ATOM 962 C C . ILE A 1 117 ? 6.110 11.584 -10.810 1.00 79.00 117 ILE A C 1
ATOM 964 O O . ILE A 1 117 ? 6.171 11.968 -11.974 1.00 79.00 117 ILE A O 1
ATOM 968 N N . HIS A 1 118 ? 5.014 11.718 -10.062 1.00 74.81 118 HIS A N 1
ATOM 969 C CA . HIS A 1 118 ? 3.797 12.338 -10.568 1.00 74.81 118 HIS A CA 1
ATOM 970 C C . HIS A 1 118 ? 3.958 13.840 -10.841 1.00 74.81 118 HIS A C 1
ATOM 972 O O . HIS A 1 118 ? 3.477 14.332 -11.854 1.00 74.81 118 HIS A O 1
ATOM 978 N N .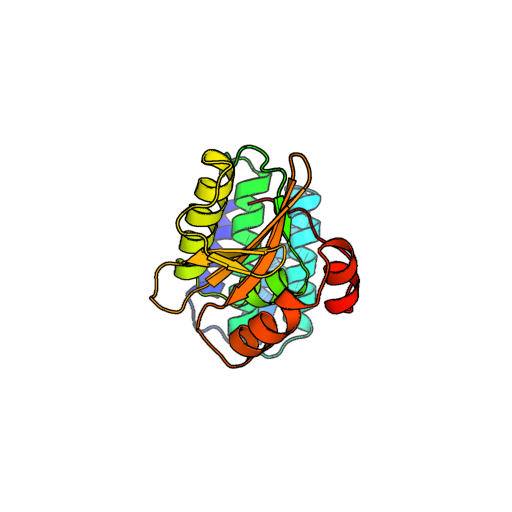 GLU A 1 119 ? 4.608 14.577 -9.938 1.00 71.56 119 GLU A N 1
ATOM 979 C CA . GLU A 1 119 ? 4.792 16.028 -10.060 1.00 71.56 119 GLU A CA 1
ATOM 980 C C . GLU A 1 119 ? 5.791 16.408 -11.157 1.00 71.56 119 GLU A C 1
ATOM 982 O O . GLU A 1 119 ? 5.622 17.440 -11.806 1.00 71.56 119 GLU A O 1
ATOM 987 N N . SER A 1 120 ? 6.835 15.602 -11.359 1.00 67.56 120 SER A N 1
ATOM 988 C CA . SER A 1 120 ? 7.876 15.888 -12.343 1.00 67.56 120 SER A CA 1
ATOM 989 C C . SER A 1 120 ? 7.519 15.406 -13.742 1.00 67.56 120 SER A C 1
ATOM 991 O O . SER A 1 120 ? 8.112 15.896 -14.700 1.00 67.56 120 SER A O 1
ATOM 993 N N . ASP A 1 121 ? 6.609 14.431 -13.868 1.00 61.91 121 ASP A N 1
ATOM 994 C CA . ASP A 1 121 ? 6.160 13.785 -15.116 1.00 61.91 121 ASP A CA 1
ATOM 995 C C . ASP A 1 121 ? 7.293 13.162 -15.976 1.00 61.91 121 ASP A C 1
ATOM 997 O O . ASP A 1 121 ? 7.064 12.535 -17.014 1.00 61.91 121 ASP A O 1
ATOM 1001 N N . ILE A 1 122 ? 8.531 13.318 -15.505 1.00 53.00 122 ILE A N 1
ATOM 1002 C CA . ILE A 1 122 ? 9.814 12.917 -16.063 1.00 53.00 122 ILE A CA 1
ATOM 1003 C C . ILE A 1 122 ? 10.633 12.370 -14.893 1.00 53.00 122 ILE A C 1
ATOM 1005 O O . ILE A 1 122 ? 10.719 12.983 -13.826 1.00 53.00 122 ILE A O 1
ATOM 1009 N N . GLY A 1 123 ? 11.193 11.180 -15.088 1.00 55.91 123 GLY A N 1
ATOM 1010 C CA . GLY A 1 123 ? 11.741 10.347 -14.030 1.00 55.91 123 GLY A CA 1
ATOM 1011 C C . GLY A 1 123 ? 12.827 11.003 -13.180 1.00 55.91 123 GLY A C 1
ATOM 1012 O O . GLY A 1 123 ? 13.906 11.359 -13.649 1.00 55.91 123 GLY A O 1
ATOM 1013 N N . TYR A 1 124 ? 12.547 11.104 -11.883 1.00 51.03 124 TYR A N 1
ATOM 1014 C CA . TYR A 1 124 ? 13.549 11.460 -10.891 1.00 51.03 124 TYR A CA 1
ATOM 1015 C C . TYR A 1 124 ? 14.552 10.312 -10.730 1.00 51.03 124 TYR A C 1
ATOM 1017 O O . TYR A 1 124 ? 14.171 9.198 -10.351 1.00 51.03 124 TYR A O 1
ATOM 1025 N N . GLY A 1 125 ? 15.828 10.589 -11.020 1.00 54.16 125 GLY A N 1
ATOM 1026 C CA . GLY A 1 125 ? 16.937 9.654 -10.808 1.00 54.16 125 GLY A CA 1
ATOM 1027 C C . GLY A 1 125 ? 16.771 8.315 -11.529 1.00 54.16 125 GLY A C 1
ATOM 1028 O O . GLY A 1 125 ? 17.254 7.306 -11.032 1.00 54.16 125 GLY A O 1
ATOM 1029 N N . THR A 1 126 ? 16.036 8.278 -12.643 1.00 65.25 126 THR A N 1
ATOM 1030 C CA . THR A 1 126 ? 15.623 7.016 -13.262 1.00 65.25 126 THR A CA 1
ATOM 1031 C C . THR A 1 126 ? 16.654 6.445 -14.216 1.00 65.25 126 THR A C 1
ATOM 1033 O O . THR A 1 126 ? 17.027 7.097 -15.191 1.00 65.25 126 THR A O 1
ATOM 1036 N N . GLU A 1 127 ? 16.995 5.174 -14.028 1.00 74.44 127 GLU A N 1
ATOM 1037 C CA . GLU A 1 127 ? 17.541 4.345 -15.101 1.00 74.44 127 GLU A CA 1
ATOM 1038 C C . GLU A 1 127 ? 16.395 3.836 -15.988 1.00 74.44 127 GLU A C 1
ATOM 1040 O O . GLU A 1 127 ? 15.279 3.612 -15.515 1.00 74.44 127 GLU A O 1
ATOM 1045 N N . THR A 1 128 ? 16.648 3.650 -17.286 1.00 78.94 128 THR A N 1
ATOM 1046 C CA . THR A 1 128 ? 15.677 3.033 -18.205 1.00 78.94 128 THR A CA 1
ATOM 1047 C C . THR A 1 128 ? 16.133 1.627 -18.563 1.00 78.94 128 THR A C 1
ATOM 1049 O O . THR A 1 128 ? 17.244 1.434 -19.058 1.00 78.94 128 THR A O 1
ATOM 1052 N N . ILE A 1 129 ? 15.274 0.634 -18.331 1.00 79.81 129 ILE A N 1
ATOM 1053 C CA . ILE A 1 129 ? 15.560 -0.777 -18.604 1.00 79.81 129 ILE A CA 1
ATOM 1054 C C . ILE A 1 129 ? 14.430 -1.342 -19.459 1.00 79.81 129 ILE A C 1
ATOM 1056 O O . ILE A 1 129 ? 13.303 -1.530 -19.001 1.00 79.81 129 ILE A O 1
ATOM 1060 N N . GLY A 1 130 ? 14.739 -1.593 -20.733 1.00 79.31 130 GLY A N 1
ATOM 1061 C CA . GLY A 1 130 ? 13.725 -1.949 -21.720 1.00 79.31 130 GLY A CA 1
ATOM 1062 C C . GLY A 1 130 ? 12.703 -0.822 -21.850 1.00 79.31 130 GLY A C 1
ATOM 1063 O O . GLY A 1 130 ? 13.037 0.276 -22.281 1.00 79.31 130 GLY A O 1
ATOM 1064 N N . GLN A 1 131 ? 11.459 -1.095 -21.463 1.00 78.50 131 GLN A N 1
ATOM 1065 C CA . GLN A 1 131 ? 10.374 -0.116 -21.498 1.00 78.50 131 GLN A CA 1
ATOM 1066 C C . GLN A 1 131 ? 10.012 0.462 -20.114 1.00 78.50 131 GLN A C 1
ATOM 1068 O O . GLN A 1 131 ? 9.024 1.192 -20.009 1.00 78.50 131 GLN A O 1
ATOM 1073 N N . PHE A 1 132 ? 10.786 0.160 -19.072 1.00 84.00 132 PHE A N 1
ATOM 1074 C CA . PHE A 1 132 ? 10.515 0.571 -17.693 1.00 84.00 132 PHE A CA 1
ATOM 1075 C C . PHE A 1 132 ? 11.489 1.647 -17.221 1.00 84.00 132 PHE A C 1
ATOM 1077 O O . PHE A 1 132 ? 12.659 1.651 -17.604 1.00 84.00 132 PHE A O 1
ATOM 1084 N N . PHE A 1 133 ? 10.997 2.510 -16.343 1.00 86.62 133 PHE A N 1
ATOM 1085 C CA . PHE A 1 133 ? 11.788 3.404 -15.515 1.00 86.62 133 PHE A CA 1
ATOM 1086 C C . PHE A 1 133 ? 12.082 2.736 -14.174 1.00 86.62 133 PHE A C 1
ATOM 1088 O O . PHE A 1 133 ? 11.231 2.045 -13.610 1.00 86.62 133 PHE A O 1
ATOM 1095 N N . VAL A 1 134 ? 13.286 2.961 -13.656 1.00 86.44 134 VAL A N 1
ATOM 1096 C CA . VAL A 1 134 ? 13.724 2.451 -12.360 1.00 86.44 134 VAL A CA 1
ATOM 1097 C C . VAL A 1 134 ? 14.261 3.606 -11.524 1.00 86.44 134 VAL A C 1
ATOM 1099 O O . VAL A 1 134 ? 15.345 4.112 -11.795 1.00 86.44 134 VAL A O 1
ATOM 1102 N N . SER A 1 135 ? 13.492 4.029 -10.521 1.00 86.56 135 SER A N 1
ATOM 1103 C CA . SER A 1 135 ? 13.844 5.121 -9.603 1.00 86.56 135 SER A CA 1
ATOM 1104 C C . SER A 1 135 ? 14.502 4.591 -8.322 1.00 86.56 135 SER A C 1
ATOM 1106 O O . SER A 1 135 ? 14.076 3.552 -7.815 1.00 86.56 135 SER A O 1
ATOM 1108 N N . PRO A 1 136 ? 15.495 5.292 -7.749 1.00 83.62 136 PRO A N 1
ATOM 1109 C CA . PRO A 1 136 ? 16.057 4.960 -6.445 1.00 83.62 136 PRO A CA 1
ATOM 1110 C C . PRO A 1 136 ? 15.061 5.261 -5.322 1.00 83.62 136 PRO A C 1
ATOM 1112 O O . PRO A 1 136 ? 14.317 6.239 -5.411 1.00 83.62 136 PRO A O 1
ATOM 1115 N N . MET A 1 137 ? 15.084 4.452 -4.256 1.00 79.62 137 MET A N 1
ATOM 1116 C CA . MET A 1 137 ? 14.199 4.617 -3.092 1.00 79.62 137 MET A CA 1
ATOM 1117 C C . MET A 1 137 ? 14.817 5.180 -1.813 1.00 79.62 137 MET A C 1
ATOM 1119 O O . MET A 1 137 ? 14.111 5.442 -0.843 1.00 79.62 137 MET A O 1
ATOM 1123 N N . GLY A 1 138 ? 16.106 5.500 -1.864 1.00 72.50 138 GLY A N 1
ATOM 1124 C CA . GLY A 1 138 ? 16.838 6.114 -0.765 1.00 72.50 138 GLY A CA 1
ATOM 1125 C C . GLY A 1 138 ? 18.186 5.436 -0.609 1.00 72.50 138 GLY A C 1
ATOM 1126 O O . GLY A 1 138 ? 19.217 6.034 -0.914 1.00 72.50 138 GLY A O 1
ATOM 1127 N N . GLY A 1 139 ? 18.177 4.168 -0.198 1.00 63.47 139 GLY A N 1
ATOM 1128 C CA . GLY A 1 139 ? 19.390 3.358 -0.133 1.00 63.47 139 GLY A CA 1
ATOM 1129 C C . GLY A 1 139 ? 19.999 3.103 -1.517 1.00 63.47 139 GLY A C 1
ATOM 1130 O O . GLY A 1 139 ? 19.302 3.084 -2.537 1.00 63.47 139 GLY A O 1
ATOM 1131 N N . LYS A 1 140 ? 21.321 2.866 -1.556 1.00 65.62 140 LYS A N 1
ATOM 1132 C CA . LYS A 1 140 ? 22.091 2.628 -2.796 1.00 65.62 140 LYS A CA 1
ATOM 1133 C C . LYS A 1 140 ? 21.486 1.523 -3.667 1.00 65.62 140 LYS A C 1
ATOM 1135 O O . LYS A 1 140 ? 21.614 1.578 -4.887 1.00 65.62 140 LYS A O 1
ATOM 1140 N N . ASP A 1 141 ? 20.759 0.601 -3.050 1.00 72.56 141 ASP A N 1
ATOM 1141 C CA . ASP A 1 141 ? 20.230 -0.628 -3.633 1.00 72.56 141 ASP A CA 1
ATOM 1142 C C . ASP A 1 141 ? 18.693 -0.721 -3.579 1.00 72.56 141 ASP A C 1
ATOM 1144 O O . ASP A 1 141 ? 18.124 -1.771 -3.851 1.00 72.56 141 ASP A O 1
ATOM 1148 N N . GLU A 1 142 ? 17.995 0.359 -3.233 1.00 81.56 142 GLU A N 1
ATOM 1149 C CA . GLU A 1 142 ? 16.529 0.364 -3.173 1.00 81.56 142 GLU A CA 1
ATOM 1150 C C . GLU A 1 142 ? 15.978 0.873 -4.509 1.00 81.56 142 GLU A C 1
ATOM 1152 O O . GLU A 1 142 ? 16.429 1.916 -5.002 1.00 81.56 142 GLU A O 1
ATOM 1157 N N . ARG A 1 143 ? 15.048 0.147 -5.137 1.00 86.50 143 ARG A N 1
ATOM 1158 C CA . ARG A 1 143 ? 14.551 0.449 -6.489 1.00 86.50 143 ARG A CA 1
ATOM 1159 C C . ARG A 1 143 ? 13.031 0.362 -6.586 1.00 86.50 143 ARG A C 1
ATOM 1161 O O . ARG A 1 143 ? 12.417 -0.591 -6.116 1.00 86.50 143 ARG A O 1
ATOM 1168 N N . LEU A 1 144 ? 12.448 1.328 -7.287 1.00 87.31 144 LEU A N 1
ATOM 1169 C CA . LEU A 1 144 ? 11.046 1.374 -7.684 1.00 87.31 144 LEU A CA 1
ATOM 1170 C C . LEU A 1 144 ? 10.941 1.255 -9.200 1.00 87.31 144 LEU A C 1
ATOM 1172 O O . LEU A 1 144 ? 11.468 2.102 -9.921 1.00 87.31 144 LEU A O 1
ATOM 1176 N N . VAL A 1 145 ? 10.227 0.243 -9.682 1.00 88.19 145 VAL A N 1
ATOM 1177 C CA . VAL A 1 145 ? 10.008 0.035 -11.115 1.00 88.19 145 VAL A CA 1
ATOM 1178 C C . VAL A 1 145 ? 8.650 0.575 -11.515 1.00 88.19 145 VAL A C 1
ATOM 1180 O O . VAL A 1 145 ? 7.632 0.229 -10.912 1.00 88.19 145 VAL A O 1
ATOM 1183 N N . TRP A 1 146 ? 8.614 1.369 -12.578 1.00 86.81 146 TRP A N 1
ATOM 1184 C CA . TRP A 1 146 ? 7.376 1.927 -13.096 1.00 86.81 146 TRP A CA 1
ATOM 1185 C C . TRP A 1 146 ? 7.427 2.197 -14.602 1.00 86.81 146 TRP A C 1
ATOM 1187 O O . TRP A 1 146 ? 8.484 2.189 -15.227 1.00 86.81 146 TRP A O 1
ATOM 1197 N N . TYR A 1 147 ? 6.273 2.429 -15.215 1.00 84.56 147 TYR A N 1
ATOM 1198 C CA . TYR A 1 147 ? 6.174 3.030 -16.544 1.00 84.56 147 TYR A CA 1
ATOM 1199 C C . TYR A 1 147 ? 5.009 4.015 -16.585 1.00 84.56 147 TYR A C 1
ATOM 1201 O O . TYR A 1 147 ? 4.162 4.036 -15.693 1.00 84.56 147 TYR A O 1
ATOM 1209 N N . LYS A 1 148 ? 4.967 4.840 -17.629 1.00 78.81 148 LYS A N 1
ATOM 1210 C CA . LYS A 1 148 ? 3.852 5.745 -17.899 1.00 78.81 148 LYS A CA 1
ATOM 1211 C C . LYS A 1 148 ? 3.184 5.358 -19.212 1.00 78.81 148 LYS A C 1
ATOM 1213 O O . LYS A 1 148 ? 3.867 5.065 -20.196 1.00 78.81 148 LYS A O 1
ATOM 1218 N N . GLU A 1 149 ? 1.861 5.354 -19.206 1.00 75.38 149 GLU A N 1
ATOM 1219 C CA . GLU A 1 149 ? 1.025 5.196 -20.391 1.00 75.38 149 GLU A CA 1
ATOM 1220 C C . GLU A 1 149 ? -0.079 6.248 -20.329 1.00 75.38 149 GLU A C 1
ATOM 1222 O O . GLU A 1 149 ? -0.808 6.343 -19.338 1.00 75.38 149 GLU A O 1
ATOM 1227 N N . GLU A 1 150 ? -0.138 7.084 -21.369 1.00 76.19 150 GLU A N 1
ATOM 1228 C CA . GLU A 1 150 ? -0.972 8.287 -21.405 1.00 76.19 150 GLU A CA 1
ATOM 1229 C C . GLU A 1 150 ? -0.758 9.147 -20.145 1.00 76.19 150 GLU A C 1
ATOM 1231 O O . GLU A 1 150 ? 0.370 9.532 -19.843 1.00 76.19 150 GLU A O 1
ATOM 1236 N N . ASN A 1 151 ? -1.820 9.411 -19.382 1.00 70.62 151 ASN A N 1
ATOM 1237 C CA . ASN A 1 151 ? -1.792 10.177 -18.136 1.00 70.62 151 ASN A CA 1
ATOM 1238 C C . ASN A 1 151 ? -1.767 9.286 -16.883 1.00 70.62 151 ASN A C 1
ATOM 1240 O O . ASN A 1 151 ? -2.114 9.753 -15.798 1.00 70.62 151 ASN A O 1
ATOM 1244 N N . THR A 1 152 ? -1.407 8.004 -17.020 1.00 72.56 152 THR A N 1
ATOM 1245 C CA . THR A 1 152 ? -1.407 7.037 -15.915 1.00 72.56 152 THR A CA 1
ATOM 1246 C C . THR A 1 152 ? -0.007 6.500 -15.630 1.00 72.56 152 THR A C 1
ATOM 1248 O O . THR A 1 152 ? 0.692 6.024 -16.525 1.00 72.56 152 THR A O 1
ATOM 1251 N N . HIS A 1 153 ? 0.383 6.536 -14.357 1.00 81.44 153 HIS A N 1
ATOM 1252 C CA . HIS A 1 153 ? 1.610 5.935 -13.844 1.00 81.44 153 HIS A CA 1
ATOM 1253 C C . HIS A 1 153 ? 1.337 4.504 -13.376 1.00 81.44 153 HIS A C 1
ATOM 1255 O O . HIS A 1 153 ? 0.407 4.259 -12.614 1.00 81.44 153 HIS A O 1
ATOM 1261 N N . TYR A 1 154 ? 2.149 3.551 -13.815 1.00 80.69 154 TYR A N 1
ATOM 1262 C CA . TYR A 1 154 ? 2.023 2.138 -13.479 1.00 80.69 154 TYR A CA 1
ATOM 1263 C C . TYR A 1 154 ? 3.241 1.696 -12.673 1.00 80.69 154 TYR A C 1
ATOM 1265 O O . TYR A 1 154 ? 4.324 1.513 -13.226 1.00 80.69 154 TYR A O 1
ATOM 1273 N N . PHE A 1 155 ? 3.065 1.505 -11.371 1.00 84.31 155 PHE A N 1
ATOM 1274 C CA . PHE A 1 155 ? 4.076 0.978 -10.462 1.00 84.31 155 PHE A CA 1
ATOM 1275 C C . PHE A 1 155 ? 4.066 -0.550 -10.519 1.00 84.31 155 PHE A C 1
ATOM 1277 O O . PHE A 1 155 ? 3.084 -1.219 -10.199 1.00 84.31 155 PHE A O 1
ATOM 1284 N N . CYS A 1 156 ? 5.164 -1.097 -11.014 1.00 81.12 156 CYS A N 1
ATOM 1285 C CA . CYS A 1 156 ? 5.265 -2.479 -11.456 1.00 81.12 156 CYS A CA 1
ATOM 1286 C C . CYS A 1 156 ? 5.856 -3.383 -10.389 1.00 81.12 156 CYS A C 1
ATOM 1288 O O . CYS A 1 156 ? 5.356 -4.482 -10.180 1.00 81.12 156 CYS A O 1
ATOM 1290 N N . ASP A 1 157 ? 6.906 -2.928 -9.717 1.00 85.38 157 ASP A N 1
ATOM 1291 C CA . ASP A 1 157 ? 7.564 -3.712 -8.686 1.00 85.38 157 ASP A CA 1
ATOM 1292 C C . ASP A 1 157 ? 8.378 -2.810 -7.757 1.00 85.38 157 ASP A C 1
ATOM 1294 O O . ASP A 1 157 ? 8.671 -1.651 -8.069 1.00 85.38 157 ASP A O 1
ATOM 1298 N N . LEU A 1 158 ? 8.721 -3.366 -6.606 1.00 85.81 158 LEU A N 1
ATOM 1299 C CA . LEU A 1 158 ? 9.449 -2.730 -5.535 1.00 85.81 158 LEU A CA 1
ATOM 1300 C C . LEU A 1 158 ? 10.597 -3.637 -5.087 1.00 85.81 158 LEU A C 1
ATOM 1302 O O . LEU A 1 158 ? 10.404 -4.827 -4.853 1.00 85.81 158 LEU A O 1
ATOM 1306 N N . PHE A 1 159 ? 11.785 -3.068 -4.926 1.00 85.69 159 PHE A N 1
ATOM 1307 C CA . PHE A 1 159 ? 12.966 -3.774 -4.441 1.00 85.69 159 PHE A CA 1
ATOM 1308 C C . PHE A 1 159 ? 13.569 -2.965 -3.295 1.00 85.69 159 PHE A C 1
ATOM 1310 O O . PHE A 1 159 ? 14.383 -2.078 -3.546 1.00 85.69 159 PHE A O 1
ATOM 1317 N N . PRO A 1 160 ? 13.161 -3.216 -2.039 1.00 70.69 160 PRO A N 1
ATOM 1318 C CA . PRO A 1 160 ? 13.734 -2.526 -0.884 1.00 70.69 160 PRO A CA 1
ATOM 1319 C C . PRO A 1 160 ? 15.197 -2.933 -0.642 1.00 70.69 160 PRO A C 1
ATOM 1321 O O . PRO A 1 160 ? 15.906 -2.259 0.088 1.00 70.69 160 PRO A O 1
ATOM 1324 N N . HIS A 1 161 ? 15.687 -3.995 -1.289 1.00 71.69 161 HIS A N 1
ATOM 1325 C CA . HIS A 1 161 ? 17.098 -4.373 -1.329 1.00 71.69 161 HIS A CA 1
ATOM 1326 C C . HIS A 1 161 ? 17.449 -4.876 -2.743 1.00 71.69 161 HIS A C 1
ATOM 1328 O O . HIS A 1 161 ? 16.605 -5.503 -3.386 1.00 71.69 161 HIS A O 1
ATOM 1334 N N . HIS A 1 162 ? 18.678 -4.650 -3.238 1.00 63.84 162 HIS A N 1
ATOM 1335 C CA . HIS A 1 162 ? 19.165 -5.297 -4.469 1.00 63.84 162 HIS A CA 1
ATOM 1336 C C . HIS A 1 162 ? 19.352 -6.788 -4.184 1.00 63.84 162 HIS A C 1
ATOM 1338 O O . HIS A 1 162 ? 20.425 -7.258 -3.800 1.00 63.84 162 HIS A O 1
ATOM 1344 N N . ASP A 1 163 ? 18.286 -7.538 -4.382 1.00 68.31 163 ASP A N 1
ATOM 1345 C CA . ASP A 1 163 ? 18.247 -8.970 -4.182 1.00 68.31 163 ASP A CA 1
ATOM 1346 C C . ASP A 1 163 ? 18.321 -9.720 -5.522 1.00 68.31 163 ASP A C 1
ATOM 1348 O O . ASP A 1 163 ? 18.537 -9.165 -6.611 1.00 68.31 163 ASP A O 1
ATOM 1352 N N . LYS A 1 164 ? 18.212 -11.046 -5.431 1.00 73.00 164 LYS A N 1
ATOM 1353 C CA . LYS A 1 164 ? 18.163 -11.935 -6.593 1.00 73.00 164 LYS A CA 1
ATOM 1354 C C . LYS A 1 164 ? 16.987 -11.585 -7.514 1.00 73.00 164 LYS A C 1
ATOM 1356 O O . LYS A 1 164 ? 17.130 -11.726 -8.730 1.00 73.00 164 LYS A O 1
ATOM 1361 N N . ASP A 1 165 ? 15.887 -11.087 -6.955 1.00 73.75 165 ASP A N 1
ATOM 1362 C CA . ASP A 1 165 ? 14.677 -10.747 -7.696 1.00 73.75 165 ASP A CA 1
ATOM 1363 C C . ASP A 1 165 ? 14.902 -9.501 -8.553 1.00 73.75 165 ASP A C 1
ATOM 1365 O O . ASP A 1 165 ? 14.486 -9.483 -9.711 1.00 73.75 165 ASP A O 1
ATOM 1369 N N . TYR A 1 166 ? 15.651 -8.507 -8.062 1.00 80.75 166 TYR A N 1
ATOM 1370 C CA . TYR A 1 166 ? 16.026 -7.352 -8.880 1.00 80.75 166 TYR A CA 1
ATOM 1371 C C . TYR A 1 166 ? 16.894 -7.756 -10.078 1.00 80.75 166 TYR A C 1
ATOM 1373 O O . TYR A 1 166 ? 16.643 -7.340 -11.211 1.00 80.75 166 TYR A O 1
ATOM 1381 N N . ARG A 1 167 ? 17.899 -8.617 -9.871 1.00 80.50 167 ARG A N 1
ATOM 1382 C CA . ARG A 1 167 ? 18.752 -9.103 -10.976 1.00 80.50 167 ARG A CA 1
ATOM 1383 C C . ARG A 1 167 ? 17.954 -9.892 -12.007 1.00 80.50 167 ARG A C 1
ATOM 1385 O O . ARG A 1 167 ? 18.192 -9.756 -13.209 1.00 80.50 167 ARG A O 1
ATOM 1392 N N . GLU A 1 168 ? 17.016 -10.706 -11.540 1.00 79.62 168 GLU A N 1
ATOM 1393 C CA . GLU A 1 168 ? 16.137 -11.464 -12.415 1.00 79.62 168 GLU A CA 1
ATOM 1394 C C . GLU A 1 168 ? 15.197 -10.536 -13.192 1.00 79.62 168 GLU A C 1
ATOM 1396 O O . GLU A 1 168 ? 15.087 -10.666 -14.413 1.00 79.62 168 GLU A O 1
ATOM 1401 N N . PHE A 1 169 ? 14.629 -9.519 -12.538 1.00 80.56 169 PHE A N 1
ATOM 1402 C CA . PHE A 1 169 ? 13.873 -8.462 -13.202 1.00 80.56 169 PHE A CA 1
ATOM 1403 C C . PHE A 1 169 ? 14.704 -7.783 -14.298 1.00 80.56 169 PHE A C 1
ATOM 1405 O O . PHE A 1 169 ? 14.246 -7.706 -15.434 1.00 80.56 169 PHE A O 1
ATOM 1412 N N . LEU A 1 170 ? 15.951 -7.372 -14.032 1.00 80.25 170 LEU A N 1
ATOM 1413 C CA . LEU A 1 170 ? 16.818 -6.742 -15.040 1.00 80.25 170 LEU A CA 1
ATOM 1414 C C . LEU A 1 170 ? 17.025 -7.612 -16.287 1.00 80.25 170 LEU A C 1
ATOM 1416 O O . LEU A 1 170 ? 17.014 -7.113 -17.418 1.00 80.25 170 LEU A O 1
ATOM 1420 N N . ARG A 1 171 ? 17.223 -8.919 -16.085 1.00 79.44 171 ARG A N 1
ATOM 1421 C CA . ARG A 1 171 ? 17.425 -9.897 -17.162 1.00 79.44 171 ARG A CA 1
ATOM 1422 C C . ARG A 1 171 ? 16.185 -10.020 -18.047 1.00 79.44 171 ARG A C 1
ATOM 1424 O O . ARG A 1 171 ? 16.309 -10.190 -19.263 1.00 79.44 171 ARG A O 1
ATOM 1431 N N . GLN A 1 172 ? 15.007 -9.945 -17.435 1.00 75.94 172 GLN A N 1
ATOM 1432 C CA . GLN A 1 172 ? 13.726 -10.153 -18.101 1.00 75.94 172 GLN A CA 1
ATOM 1433 C C . GLN A 1 172 ? 13.134 -8.865 -18.686 1.00 75.94 172 GLN A C 1
ATOM 1435 O O . GLN A 1 172 ? 12.646 -8.880 -19.813 1.00 75.94 172 GLN A O 1
ATOM 1440 N N . ALA A 1 173 ? 13.260 -7.731 -18.001 1.00 77.81 173 ALA A N 1
ATOM 1441 C CA . ALA A 1 173 ? 12.716 -6.432 -18.398 1.00 77.81 173 ALA A CA 1
ATOM 1442 C C . ALA A 1 173 ? 13.234 -5.941 -19.761 1.00 77.81 173 ALA A C 1
ATOM 1444 O O . ALA A 1 173 ? 12.526 -5.247 -20.485 1.00 77.81 173 ALA A O 1
ATOM 1445 N N . ARG A 1 174 ? 14.440 -6.364 -20.167 1.00 76.75 174 ARG A N 1
ATOM 1446 C CA . ARG A 1 174 ? 14.988 -6.104 -21.513 1.00 76.75 174 ARG A CA 1
ATOM 1447 C C . ARG A 1 174 ? 14.246 -6.842 -22.635 1.00 76.75 174 ARG A C 1
ATOM 1449 O O . ARG A 1 174 ? 14.381 -6.469 -23.795 1.00 76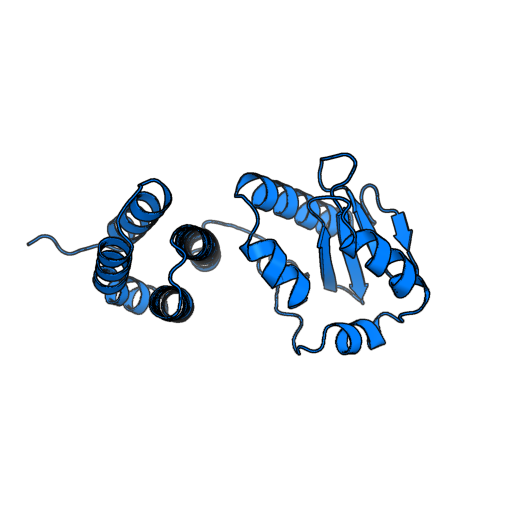.75 174 ARG A O 1
ATOM 1456 N N . LYS A 1 175 ? 13.514 -7.906 -22.301 1.00 74.69 175 LYS A N 1
ATOM 1457 C CA . LYS A 1 175 ? 12.828 -8.812 -23.237 1.00 74.69 175 LYS A CA 1
ATOM 1458 C C . LYS A 1 175 ? 11.305 -8.667 -23.195 1.00 74.69 175 LYS A C 1
ATOM 1460 O O . LYS A 1 175 ? 10.634 -9.088 -24.133 1.00 74.69 175 LYS A O 1
ATOM 1465 N N . ILE A 1 176 ? 10.766 -8.089 -22.124 1.00 67.88 176 ILE A N 1
ATOM 1466 C CA . ILE A 1 176 ? 9.327 -7.924 -21.906 1.00 67.88 176 ILE A CA 1
ATOM 1467 C C . ILE A 1 176 ? 8.861 -6.595 -22.517 1.00 67.88 176 ILE A C 1
ATOM 1469 O O . ILE A 1 176 ? 9.421 -5.536 -22.230 1.00 67.88 176 ILE A O 1
ATOM 1473 N N . LYS A 1 177 ? 7.806 -6.629 -23.341 1.00 65.38 177 LYS A N 1
ATOM 1474 C CA . LYS A 1 177 ? 7.082 -5.410 -23.748 1.00 65.38 177 LYS A CA 1
ATOM 1475 C C . LYS A 1 177 ? 6.125 -5.000 -22.620 1.00 65.38 177 LYS A C 1
ATOM 1477 O O . LYS A 1 177 ? 5.555 -5.875 -21.980 1.00 65.38 177 LYS A O 1
ATOM 1482 N N . ARG A 1 178 ? 5.875 -3.697 -22.414 1.00 65.25 178 ARG A N 1
ATOM 1483 C CA . ARG A 1 178 ? 4.938 -3.155 -21.393 1.00 65.25 178 ARG A CA 1
ATOM 1484 C C . ARG A 1 178 ? 3.609 -3.911 -21.360 1.00 65.25 178 ARG A C 1
ATOM 1486 O O . ARG A 1 178 ? 3.179 -4.352 -20.302 1.00 65.25 178 ARG A O 1
ATOM 1493 N N . LYS A 1 179 ? 3.020 -4.136 -22.539 1.00 59.03 179 LYS A N 1
ATOM 1494 C CA . LYS A 1 179 ? 1.755 -4.869 -22.719 1.00 59.03 179 LYS A CA 1
ATOM 1495 C C . LYS A 1 179 ? 1.791 -6.329 -22.243 1.00 59.03 179 LYS A C 1
ATOM 1497 O O . LYS A 1 179 ? 0.762 -6.869 -21.862 1.00 59.03 179 LYS A O 1
ATOM 1502 N N . ASP A 1 180 ? 2.971 -6.947 -22.241 1.00 59.50 180 ASP A N 1
ATOM 1503 C CA . ASP A 1 180 ? 3.179 -8.350 -21.873 1.00 59.50 180 ASP A CA 1
ATOM 1504 C C . ASP A 1 180 ? 3.600 -8.496 -20.397 1.00 59.50 180 ASP A C 1
ATOM 1506 O O . ASP A 1 180 ? 3.581 -9.597 -19.854 1.00 59.50 180 ASP A O 1
ATOM 1510 N N . TYR A 1 181 ? 3.924 -7.391 -19.711 1.00 56.34 181 TYR A N 1
ATOM 1511 C CA . TYR A 1 181 ? 4.256 -7.390 -18.281 1.00 56.34 181 TYR A CA 1
ATOM 1512 C C . TYR A 1 181 ? 3.076 -7.837 -17.406 1.00 56.34 181 TYR A C 1
ATOM 1514 O O . TYR A 1 181 ? 3.261 -8.533 -16.409 1.00 56.34 181 TYR A O 1
ATOM 1522 N N . ILE A 1 182 ? 1.852 -7.510 -17.835 1.00 50.19 182 ILE A N 1
ATOM 1523 C CA . ILE A 1 182 ? 0.597 -7.969 -17.219 1.00 50.19 182 ILE A CA 1
ATOM 1524 C C . ILE A 1 182 ? 0.506 -9.504 -17.234 1.00 50.19 182 ILE A C 1
ATOM 1526 O O . ILE A 1 182 ? 0.078 -10.103 -16.250 1.00 50.19 182 ILE A O 1
ATOM 1530 N N . ASN A 1 183 ? 0.976 -10.146 -18.307 1.00 47.09 183 ASN A N 1
ATOM 1531 C CA . ASN A 1 183 ? 0.974 -11.606 -18.440 1.00 47.09 183 ASN A CA 1
ATOM 1532 C C . ASN A 1 183 ? 2.109 -12.271 -17.646 1.00 47.09 183 ASN A C 1
ATOM 1534 O O . ASN A 1 183 ? 2.013 -13.442 -17.289 1.00 47.09 183 ASN A O 1
ATOM 1538 N N . TRP A 1 184 ? 3.174 -11.527 -17.345 1.00 45.34 184 TRP A N 1
ATOM 1539 C CA . TRP A 1 184 ? 4.332 -12.029 -16.610 1.00 45.34 184 TRP A CA 1
ATOM 1540 C C . TRP A 1 184 ? 4.086 -12.164 -15.098 1.00 45.34 184 TRP A C 1
ATOM 1542 O O . TRP A 1 184 ? 4.650 -13.048 -14.463 1.00 45.34 184 TRP A O 1
ATOM 1552 N N . CYS A 1 185 ? 3.192 -11.355 -14.520 1.00 42.88 185 CYS A N 1
ATOM 1553 C CA . CYS A 1 185 ? 2.894 -11.389 -13.080 1.00 42.88 185 CYS A CA 1
ATOM 1554 C C . CYS A 1 185 ? 1.864 -12.461 -12.660 1.00 42.88 185 CYS A C 1
ATOM 1556 O O . CYS A 1 185 ? 1.514 -12.538 -11.480 1.00 42.88 185 CYS A O 1
ATOM 1558 N N . SER A 1 186 ? 1.353 -13.278 -13.595 1.00 42.03 186 SER A N 1
ATOM 1559 C CA . SER A 1 186 ? 0.407 -14.398 -13.369 1.00 42.03 186 SER A CA 1
ATOM 1560 C C . SER A 1 186 ? -0.788 -14.118 -12.431 1.00 42.03 186 SER A C 1
ATOM 1562 O O . SER A 1 186 ? -1.395 -15.035 -11.888 1.00 42.03 186 SER A O 1
ATOM 1564 N N . SER A 1 187 ? -1.160 -12.856 -12.234 1.00 39.09 187 SER A N 1
ATOM 1565 C CA . SER A 1 187 ? -2.287 -12.459 -11.393 1.00 39.09 187 SER A CA 1
ATOM 1566 C C . SER A 1 187 ? -2.860 -11.157 -11.931 1.00 39.09 187 SER A C 1
ATOM 1568 O O . SER A 1 187 ? -2.178 -10.138 -12.033 1.00 39.09 187 SER A O 1
ATOM 1570 N N . GLU A 1 188 ? -4.111 -11.227 -12.366 1.00 39.84 188 GLU A N 1
ATOM 1571 C CA . GLU A 1 188 ? -4.829 -10.100 -12.935 1.00 39.84 188 GLU A CA 1
ATOM 1572 C C . GLU A 1 188 ? -4.931 -8.912 -11.963 1.00 39.84 188 GLU A C 1
ATOM 1574 O O . GLU A 1 188 ? -5.104 -9.082 -10.756 1.00 39.84 188 GLU A O 1
ATOM 1579 N N . LYS A 1 189 ? -4.980 -7.723 -12.582 1.00 50.97 189 LYS A N 1
ATOM 1580 C CA . LYS A 1 189 ? -5.383 -6.397 -12.079 1.00 50.97 189 LYS A CA 1
ATOM 1581 C C . LYS A 1 189 ? -4.266 -5.555 -11.468 1.00 50.97 189 LYS A C 1
ATOM 1583 O O . LYS A 1 189 ? -3.956 -5.616 -10.285 1.00 50.97 189 LYS A O 1
ATOM 1588 N N . PHE A 1 190 ? -3.780 -4.633 -12.300 1.00 48.00 190 PHE A N 1
ATOM 1589 C CA . PHE A 1 190 ? -3.306 -3.344 -11.820 1.00 48.00 190 PHE A CA 1
ATOM 1590 C C . PHE A 1 190 ? -4.432 -2.682 -11.009 1.00 48.00 190 PHE A C 1
ATOM 1592 O O . PHE A 1 190 ? -5.462 -2.302 -11.573 1.00 48.00 190 PHE A O 1
ATOM 1599 N N . ALA A 1 191 ? -4.265 -2.595 -9.693 1.00 48.09 191 ALA A N 1
ATOM 1600 C CA . ALA A 1 191 ? -5.208 -1.913 -8.817 1.00 48.09 191 ALA A CA 1
ATOM 1601 C C . ALA A 1 191 ? -4.947 -0.407 -8.874 1.00 48.09 191 ALA A C 1
ATOM 1603 O O . ALA A 1 191 ? -3.806 0.007 -9.079 1.00 48.09 191 ALA A O 1
ATOM 1604 N N . LEU A 1 192 ? -5.983 0.415 -8.694 1.00 44.38 192 LEU A N 1
ATOM 1605 C CA . LEU A 1 192 ? -5.771 1.844 -8.470 1.00 44.38 192 LEU A CA 1
ATOM 1606 C C . LEU A 1 192 ? -4.881 2.004 -7.241 1.00 44.38 192 LEU A C 1
ATOM 1608 O O . LEU A 1 192 ? -5.204 1.509 -6.160 1.00 44.38 192 LEU A O 1
ATOM 1612 N N . LEU A 1 193 ? -3.751 2.669 -7.442 1.00 42.41 193 LEU A N 1
ATOM 1613 C CA . LEU A 1 193 ? -2.936 3.138 -6.349 1.00 42.41 193 LEU A CA 1
ATOM 1614 C C . LEU A 1 193 ? -3.513 4.478 -5.928 1.00 42.41 193 LEU A C 1
ATOM 1616 O O . LEU A 1 193 ? -3.129 5.544 -6.407 1.00 42.41 193 LEU A O 1
ATOM 1620 N N . ASN A 1 194 ? -4.476 4.374 -5.036 1.00 36.97 194 ASN A N 1
ATOM 1621 C CA . ASN A 1 194 ? -4.873 5.481 -4.216 1.00 36.97 194 ASN A CA 1
ATOM 1622 C C . ASN A 1 194 ? -3.798 5.630 -3.133 1.00 36.97 194 ASN A C 1
ATOM 1624 O O . ASN A 1 194 ? -3.740 4.826 -2.202 1.00 36.97 194 ASN A O 1
ATOM 1628 N N . LEU A 1 195 ? -2.854 6.546 -3.358 1.00 41.09 195 LEU A N 1
ATOM 1629 C CA . LEU A 1 195 ? -1.902 6.937 -2.324 1.00 41.09 195 LEU A CA 1
ATOM 1630 C C . LEU A 1 195 ? -2.541 7.945 -1.401 1.00 41.09 195 LEU A C 1
ATOM 1632 O O . LEU A 1 195 ? -3.236 8.834 -1.937 1.00 41.09 195 LEU A O 1
#

Foldseek 3Di:
DDDCAPVNLLVLLVCLLPDPDQLVVVLVSLVVCLVRQVVPDPVLSVLSVVLNVVSVPDPDSNLSNLSSVVSVVVVCLVVCVPVDPQQLEFEDPQAVVVLSVDDPVLVVLVVVLVVVCLVVVDHDCWDDQQQWTWHASPDPAWIWIWHDDDRHIYTYHTDHGNDPVVVVCSVCSNPDDPVCSCVVSVDDDRHRPPD

Solvent-accessible surface area (backbone atoms only — not comparable to full-atom values): 11044 Å² total; per-residue (Å²): 131,84,84,83,47,68,68,57,44,53,49,52,51,52,50,55,57,77,44,93,68,55,66,70,54,49,54,51,56,53,61,72,42,43,71,46,40,50,70,73,37,70,68,52,21,54,55,48,49,55,42,51,56,48,46,75,76,48,90,55,62,66,62,41,35,37,46,49,55,54,48,53,54,54,47,34,43,76,70,53,74,44,78,52,76,85,57,55,31,28,27,27,57,65,19,49,59,50,59,59,68,51,54,73,66,59,51,50,43,48,52,55,49,56,50,47,39,64,75,58,75,52,72,62,78,46,48,77,47,64,72,32,38,35,23,66,56,75,56,100,46,14,37,38,33,28,38,75,57,93,85,32,40,37,38,51,39,69,30,88,50,74,44,74,64,53,56,50,44,60,69,44,35,64,74,46,52,72,85,49,48,63,68,69,66,79,50,89,58,68,40,77,38,81,107

Radius of gyration: 18.4 Å; Cα contacts (8 Å, |Δi|>4): 232; chains: 1; bounding box: 43×33×53 Å

pLDDT: mean 75.25, std 15.13, range [35.09, 95.94]